Protein AF-A0A355EXV8-F1 (afdb_monomer)

Foldseek 3Di:
DVLVVLLVVLLVVLVCVLCVVLVVLQVLLCLLLVLCVVPPDDQPPDPPVRDDQQADPVRLVLVVLQVVLLVQLLQLVVCVVCVPDPSVVVQNVCCVPPVRSVVSNVVSLVSNVVSVVVLVVCCVPDPVSVVVVVVLDDDVVLVVLVVQQVCSSVVVDDDRDDADPDHVLNSVLVVLVVVLNVLLVVLVVCQVPVVVVVVVHPPSSVVSSSSSNVSSSVSNVSCCVRRVCCVADVRSNNHNGDCCSPPSD

Mean predicted aligned error: 4.94 Å

pLDDT: mean 91.76, std 7.62, range [51.22, 98.5]

Radius of gyration: 20.76 Å; Cα contacts (8 Å, |Δi|>4): 203; chains: 1; bounding box: 63×43×62 Å

Solvent-accessible surface area (backbone atoms only — not comparable to full-atom values): 13580 Å² total; per-residue (Å²): 115,68,71,61,46,56,47,50,50,51,52,52,50,47,52,51,46,40,53,53,52,52,49,48,43,51,54,50,51,52,35,48,49,53,35,45,70,78,52,70,71,84,67,84,84,65,55,80,90,73,50,63,82,75,35,54,74,67,55,30,51,51,49,51,50,42,53,55,22,50,54,48,31,54,52,30,50,50,30,68,78,38,59,89,38,82,86,22,41,84,45,52,80,46,31,95,82,61,46,39,40,64,50,54,26,51,54,24,48,51,54,38,52,49,50,50,49,52,51,53,51,46,44,71,71,33,68,67,53,42,57,52,54,61,68,44,53,88,52,76,63,40,57,51,49,50,54,50,45,52,34,28,40,72,61,78,33,90,64,80,68,88,69,63,103,69,46,53,70,60,27,52,49,53,52,48,51,54,51,49,52,50,52,42,48,56,24,45,49,45,60,71,42,37,75,58,40,58,73,77,39,64,65,59,57,55,55,39,27,54,51,51,37,52,51,49,50,52,43,51,53,48,42,44,61,58,48,50,42,32,68,42,27,65,32,84,82,38,52,80,46,58,46,29,68,81,73,15,68

Secondary structure (DSSP, 8-state):
-HHHHHHHHHHHHHHHHHHHHHHHHHHHHHHHHHHHHHSPPPP----GGG----S-HHHHHHHHHHHHHHHHHHHHHHHHH-TTSTTTHHHHTTHHHH-HHHHHHHHHHHHHHHHHHHHHHHHHH-HHHHHHHHHHS--HHHHHHHHHHHHHHTTSSSSPPPP-SS-HHHHHHHHHHHHHHHHHHHHHHHHHTHHHHHHHS-HHHHHHHHHHHHHHHHHHHHHIIIIIHIIIII-TTTTT--THHHH--

Structure (mmCIF, N/CA/C/O backbone):
data_AF-A0A355EXV8-F1
#
_entry.id   AF-A0A355EXV8-F1
#
loop_
_atom_site.group_PDB
_atom_site.id
_atom_site.type_symbol
_atom_site.label_atom_id
_atom_site.label_alt_id
_atom_site.label_comp_id
_atom_site.label_asym_id
_atom_site.label_entity_id
_atom_site.label_seq_id
_atom_site.pdbx_PDB_ins_code
_atom_site.Cartn_x
_atom_site.Cartn_y
_atom_site.Cartn_z
_atom_site.occupancy
_atom_site.B_iso_or_equiv
_atom_site.auth_seq_id
_atom_site.auth_comp_id
_atom_site.auth_asym_id
_atom_site.auth_atom_id
_atom_site.pdbx_PDB_model_num
ATOM 1 N N . GLU A 1 1 ? -33.085 -2.829 10.858 1.00 51.22 1 GLU A N 1
ATOM 2 C CA . GLU A 1 1 ? -32.646 -3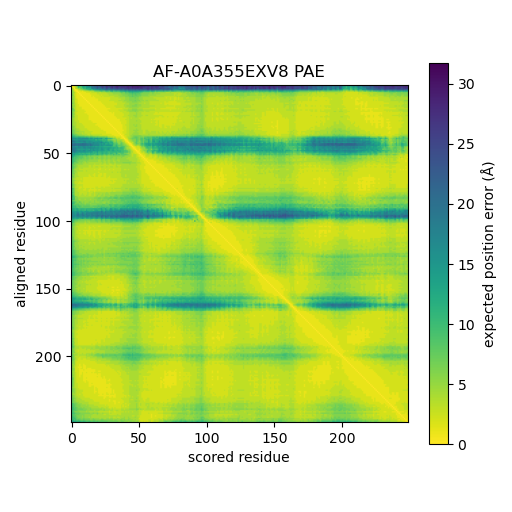.516 9.623 1.00 51.22 1 GLU A CA 1
ATOM 3 C C . GLU A 1 1 ? -31.529 -2.781 8.872 1.00 51.22 1 GLU A C 1
ATOM 5 O O . GLU A 1 1 ? -30.555 -3.429 8.517 1.00 51.22 1 GLU A O 1
ATOM 10 N N . GLU A 1 2 ? -31.558 -1.449 8.725 1.00 54.62 2 GLU A N 1
ATOM 11 C CA . GLU A 1 2 ? -30.515 -0.692 7.986 1.00 54.62 2 GLU A CA 1
ATOM 12 C C . GLU A 1 2 ? -29.077 -0.812 8.535 1.00 54.62 2 GLU A C 1
ATOM 14 O O . GLU A 1 2 ? -28.113 -0.811 7.772 1.00 54.62 2 GLU A O 1
ATOM 19 N N . LYS A 1 3 ? -28.906 -0.976 9.854 1.00 59.44 3 LYS A N 1
ATOM 20 C CA . LYS A 1 3 ? -27.583 -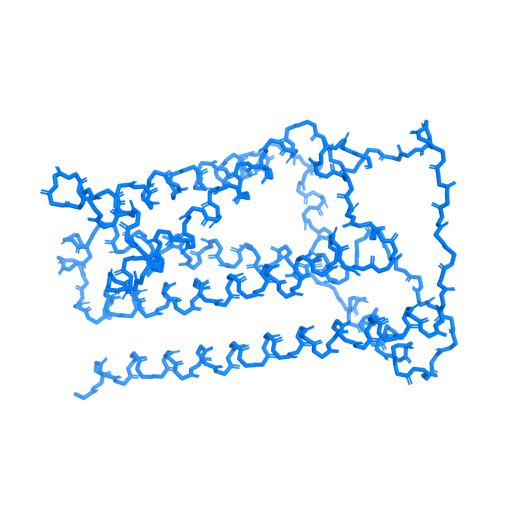1.065 10.512 1.00 59.44 3 LYS A CA 1
ATOM 21 C C . LYS A 1 3 ? -26.766 -2.279 10.045 1.00 59.44 3 LYS A C 1
ATOM 23 O O . LYS A 1 3 ? -25.561 -2.173 9.838 1.00 59.44 3 LYS A O 1
ATOM 28 N N . HIS A 1 4 ? -27.431 -3.416 9.828 1.00 73.44 4 HIS A N 1
ATOM 29 C CA . HIS A 1 4 ? -26.802 -4.598 9.235 1.00 73.44 4 HIS A CA 1
ATOM 30 C C . HIS A 1 4 ? -26.603 -4.435 7.728 1.00 73.44 4 HIS A C 1
ATOM 32 O O . HIS A 1 4 ? -25.656 -4.996 7.184 1.00 73.44 4 HIS A O 1
ATOM 38 N N . ALA A 1 5 ? -27.443 -3.635 7.064 1.00 88.81 5 ALA A N 1
ATOM 39 C CA . ALA A 1 5 ? -27.338 -3.397 5.632 1.00 88.81 5 ALA A CA 1
ATOM 40 C C . ALA A 1 5 ? -26.045 -2.650 5.270 1.00 88.81 5 ALA A C 1
ATOM 42 O O . ALA A 1 5 ? -25.358 -3.074 4.345 1.00 88.81 5 ALA A O 1
ATOM 43 N N . ALA A 1 6 ? -25.657 -1.605 6.014 1.00 90.88 6 ALA A N 1
ATOM 44 C CA . ALA A 1 6 ? -24.426 -0.855 5.733 1.00 90.88 6 ALA A CA 1
ATOM 45 C C . ALA A 1 6 ? -23.174 -1.751 5.790 1.00 90.88 6 ALA A C 1
ATOM 47 O O . ALA A 1 6 ? -22.429 -1.849 4.815 1.00 90.88 6 ALA A O 1
ATOM 48 N N . VAL A 1 7 ? -22.984 -2.475 6.897 1.00 93.75 7 VAL A N 1
ATOM 49 C CA . VAL A 1 7 ? -21.871 -3.426 7.063 1.00 93.75 7 VAL A CA 1
ATOM 50 C C . VAL A 1 7 ? -21.922 -4.533 6.005 1.00 93.75 7 VAL A C 1
ATOM 52 O O . VAL A 1 7 ? -20.892 -4.884 5.430 1.00 93.75 7 VAL A O 1
ATOM 55 N N . PHE A 1 8 ? -23.112 -5.062 5.704 1.00 94.19 8 PHE A N 1
ATOM 56 C CA . PHE A 1 8 ? -23.300 -6.090 4.681 1.00 94.19 8 PHE A CA 1
ATOM 57 C C . PHE A 1 8 ? -22.860 -5.617 3.289 1.00 94.19 8 PHE A C 1
ATOM 59 O O . PHE A 1 8 ? -22.099 -6.319 2.617 1.00 94.19 8 PHE A O 1
ATOM 66 N N . TRP A 1 9 ? -23.302 -4.432 2.863 1.00 95.88 9 TRP A N 1
ATOM 67 C CA . TRP A 1 9 ? -22.966 -3.881 1.551 1.00 95.88 9 TRP A CA 1
ATOM 68 C C . TRP A 1 9 ? -21.495 -3.495 1.450 1.00 95.88 9 TRP A C 1
ATOM 70 O O . TRP A 1 9 ? -20.866 -3.802 0.440 1.00 95.88 9 TRP A O 1
ATOM 80 N N . ILE A 1 10 ? -20.918 -2.916 2.505 1.00 95.94 10 ILE A N 1
ATOM 81 C CA . ILE A 1 10 ? -19.485 -2.598 2.562 1.00 95.94 10 ILE A CA 1
ATOM 82 C C . ILE A 1 10 ? -18.653 -3.872 2.464 1.00 95.94 10 ILE A C 1
ATOM 84 O O . ILE A 1 10 ? -17.753 -3.958 1.632 1.00 95.94 10 ILE A O 1
ATOM 88 N N . ARG A 1 11 ? -18.989 -4.904 3.246 1.00 96.12 11 ARG A N 1
ATOM 89 C CA . ARG A 1 11 ? -18.343 -6.216 3.144 1.00 96.12 11 ARG A CA 1
ATOM 90 C C . ARG A 1 11 ? -18.445 -6.772 1.727 1.00 96.12 11 ARG A C 1
ATOM 92 O O . ARG A 1 11 ? -17.454 -7.249 1.184 1.00 96.12 11 ARG A O 1
ATOM 99 N N . ARG A 1 12 ? -19.634 -6.731 1.117 1.00 97.12 12 ARG A N 1
ATOM 100 C CA . ARG A 1 12 ? -19.844 -7.236 -0.246 1.00 97.12 12 ARG A CA 1
ATOM 101 C C . ARG A 1 12 ? -18.992 -6.478 -1.262 1.00 97.12 12 ARG A C 1
ATOM 103 O O . ARG A 1 12 ? -18.373 -7.120 -2.106 1.00 97.12 12 ARG A O 1
ATOM 110 N N . LEU A 1 13 ? -18.949 -5.152 -1.166 1.00 97.50 13 LEU A N 1
ATOM 111 C CA . LEU A 1 13 ? -18.114 -4.295 -2.002 1.00 97.50 13 LEU A CA 1
ATOM 112 C C . LEU A 1 13 ? -16.637 -4.670 -1.860 1.00 97.50 13 LEU A C 1
ATOM 114 O O . LEU A 1 13 ? -15.979 -4.914 -2.864 1.00 97.50 13 LEU A O 1
ATOM 118 N N . TYR A 1 14 ? -16.138 -4.787 -0.630 1.00 97.88 14 TYR A N 1
ATOM 119 C CA . TYR A 1 14 ? -14.748 -5.154 -0.371 1.00 97.88 14 TYR A CA 1
ATOM 120 C C . TYR A 1 14 ? -14.386 -6.537 -0.902 1.00 97.88 14 TYR A C 1
ATOM 122 O O . TYR A 1 14 ? -13.307 -6.708 -1.457 1.00 97.88 14 TYR A O 1
ATOM 130 N N . LEU A 1 15 ? -15.283 -7.518 -0.792 1.00 97.81 15 LEU A N 1
ATOM 131 C CA . LEU A 1 15 ? -15.053 -8.833 -1.387 1.00 97.81 15 LEU A CA 1
ATOM 132 C C . LEU A 1 15 ? -14.907 -8.732 -2.910 1.00 97.81 15 LEU A C 1
ATOM 134 O O . LEU A 1 15 ? -13.967 -9.299 -3.459 1.00 97.81 15 LEU A O 1
ATOM 138 N N . TRP A 1 16 ? -15.775 -7.977 -3.589 1.00 98.19 16 TRP A N 1
ATOM 139 C CA . TRP A 1 16 ? -15.634 -7.731 -5.028 1.00 98.19 16 TRP A CA 1
ATOM 140 C C . TRP A 1 16 ? -14.352 -6.970 -5.374 1.00 98.19 16 TRP A C 1
ATOM 142 O O . TRP A 1 16 ? -13.691 -7.327 -6.346 1.00 98.19 16 TRP A O 1
ATOM 152 N N . LEU A 1 17 ? -13.972 -5.969 -4.573 1.00 97.25 17 LEU A N 1
ATOM 153 C CA . LEU A 1 17 ? -12.719 -5.231 -4.743 1.00 97.25 17 LEU A CA 1
ATOM 154 C C . LEU A 1 17 ? -11.507 -6.152 -4.594 1.00 97.25 17 LEU A C 1
ATOM 156 O O . LEU A 1 17 ? -10.650 -6.149 -5.466 1.00 97.25 17 LEU A O 1
ATOM 160 N N . ILE A 1 18 ? -11.452 -6.981 -3.551 1.00 98.06 18 ILE A N 1
ATOM 161 C CA . ILE A 1 18 ? -10.359 -7.938 -3.339 1.00 98.06 18 ILE A CA 1
ATOM 162 C C . ILE A 1 18 ? -10.280 -8.913 -4.512 1.00 98.06 18 ILE A C 1
ATOM 164 O O . ILE A 1 18 ? -9.215 -9.058 -5.105 1.00 98.06 18 ILE A O 1
ATOM 168 N N . TRP A 1 19 ? -11.394 -9.539 -4.897 1.00 98.06 19 TRP A N 1
ATOM 169 C CA . TRP A 1 19 ? -11.410 -10.474 -6.023 1.00 98.06 19 TRP A CA 1
ATOM 170 C C . TRP A 1 19 ? -10.987 -9.815 -7.338 1.00 98.06 19 TRP A C 1
ATOM 172 O O . TRP A 1 19 ? -10.156 -10.367 -8.056 1.00 98.06 19 TRP A O 1
ATOM 182 N N . GLY A 1 20 ? -11.523 -8.635 -7.649 1.00 98.25 20 GLY A N 1
ATOM 183 C CA . GLY A 1 20 ? -11.228 -7.924 -8.891 1.00 98.25 20 GLY A CA 1
ATOM 184 C C . GLY A 1 20 ? -9.798 -7.389 -8.943 1.00 98.25 20 GLY A C 1
ATOM 185 O O . GLY A 1 20 ? -9.085 -7.634 -9.914 1.00 98.25 20 GLY A O 1
ATOM 186 N N . VAL A 1 21 ? -9.362 -6.690 -7.893 1.00 97.81 21 VAL A N 1
ATOM 187 C CA . VAL A 1 21 ? -8.036 -6.064 -7.825 1.00 97.81 21 VAL A CA 1
ATOM 188 C C . VAL A 1 21 ? -6.957 -7.129 -7.689 1.00 97.81 21 VAL A C 1
ATOM 190 O O . VAL A 1 21 ? -6.085 -7.208 -8.549 1.00 97.81 21 VAL A O 1
ATOM 193 N N . ILE A 1 22 ? -7.026 -7.993 -6.672 1.00 98.38 22 ILE A N 1
ATOM 194 C CA . ILE A 1 22 ? -5.985 -9.004 -6.443 1.00 98.38 22 ILE A CA 1
ATOM 195 C C . ILE A 1 22 ? -5.999 -10.055 -7.554 1.00 98.38 22 ILE A C 1
ATOM 197 O O . ILE A 1 22 ? -4.939 -10.417 -8.058 1.00 98.38 22 ILE A O 1
ATOM 201 N N . GLY A 1 23 ? -7.175 -10.503 -8.004 1.00 98.31 23 GLY A N 1
ATOM 202 C CA . GLY A 1 23 ? -7.281 -11.416 -9.145 1.00 98.31 23 GLY A CA 1
ATOM 203 C C . GLY A 1 23 ? -6.695 -10.813 -10.424 1.00 98.31 23 GLY A C 1
ATOM 204 O O . GLY A 1 23 ? -5.915 -11.469 -11.115 1.00 98.31 23 GLY A O 1
ATOM 205 N N . GLY A 1 24 ? -6.990 -9.539 -10.701 1.00 97.94 24 GLY A N 1
ATOM 206 C CA . GLY A 1 24 ? -6.395 -8.794 -11.810 1.00 97.94 24 GLY A CA 1
ATOM 207 C C . GLY A 1 24 ? -4.873 -8.681 -11.700 1.00 97.94 24 GLY A C 1
ATOM 208 O O . GLY A 1 24 ? -4.177 -8.936 -12.681 1.00 97.94 24 GLY A O 1
ATOM 209 N N . MET A 1 25 ? -4.348 -8.378 -10.509 1.00 98.06 25 MET A N 1
ATOM 210 C CA . MET A 1 25 ? -2.908 -8.331 -10.226 1.00 98.06 25 MET A CA 1
ATOM 211 C C . MET A 1 25 ? -2.228 -9.686 -10.463 1.00 98.06 25 MET A C 1
ATOM 213 O O . MET A 1 25 ? -1.177 -9.740 -11.098 1.00 98.06 25 MET A O 1
ATOM 217 N N . VAL A 1 26 ? -2.834 -10.791 -10.013 1.00 98.44 26 VAL A N 1
ATOM 218 C CA . VAL A 1 26 ? -2.310 -12.146 -10.255 1.00 98.44 26 VAL A CA 1
ATOM 219 C C . VAL A 1 26 ? -2.267 -12.448 -11.750 1.00 98.44 26 VAL A C 1
ATOM 221 O O . VAL A 1 26 ? -1.219 -12.838 -12.259 1.00 98.44 26 VAL A O 1
ATOM 224 N N . VAL A 1 27 ? -3.375 -12.246 -12.472 1.00 98.19 27 VAL A N 1
ATOM 225 C CA . VAL A 1 27 ? -3.433 -12.494 -13.923 1.00 98.19 27 VAL A CA 1
ATOM 226 C C . VAL A 1 27 ? -2.388 -11.652 -14.650 1.00 98.19 27 VAL A C 1
ATOM 228 O O . VAL A 1 27 ? -1.636 -12.176 -15.469 1.00 98.19 27 VAL A O 1
ATOM 231 N N . HIS A 1 28 ? -2.298 -10.369 -14.308 1.00 97.31 28 HIS A N 1
ATOM 232 C CA . HIS A 1 28 ? -1.301 -9.454 -14.838 1.00 97.31 28 HIS A CA 1
ATOM 233 C C . HIS A 1 28 ? 0.130 -9.987 -14.651 1.00 97.31 28 HIS A C 1
ATOM 235 O O . HIS A 1 28 ? 0.889 -10.087 -15.616 1.00 97.31 28 HIS A O 1
ATOM 241 N N . ASN A 1 29 ? 0.489 -10.366 -13.423 1.00 97.62 29 ASN A N 1
ATOM 242 C CA . ASN A 1 29 ? 1.842 -10.800 -13.080 1.00 97.62 29 ASN A CA 1
ATOM 243 C C . ASN A 1 29 ? 2.185 -12.156 -13.698 1.00 97.62 29 ASN A C 1
ATOM 245 O O . ASN A 1 29 ? 3.300 -12.348 -14.172 1.00 97.62 29 ASN A O 1
ATOM 249 N N . LEU A 1 30 ? 1.225 -13.080 -13.779 1.00 97.69 30 LEU A N 1
ATOM 250 C CA . LEU A 1 30 ? 1.413 -14.357 -14.471 1.00 97.69 30 LEU A CA 1
ATOM 251 C C . LEU A 1 30 ? 1.641 -14.166 -15.973 1.00 97.69 30 LEU A C 1
ATOM 253 O O . LEU A 1 30 ? 2.479 -14.852 -16.559 1.00 97.69 30 LEU A O 1
ATOM 257 N N . LEU A 1 31 ? 0.918 -13.236 -16.600 1.00 96.88 31 LEU A N 1
ATOM 258 C CA . LEU A 1 31 ? 1.091 -12.901 -18.010 1.00 96.88 31 LEU A CA 1
ATOM 259 C C . LEU A 1 31 ? 2.465 -12.264 -18.280 1.00 96.88 31 LEU A C 1
ATOM 261 O O . LEU A 1 31 ? 3.152 -12.685 -19.216 1.00 96.88 31 LEU A O 1
ATOM 265 N N . ASP A 1 32 ? 2.890 -11.313 -17.444 1.00 95.38 32 ASP A N 1
ATOM 266 C CA . ASP A 1 32 ? 4.224 -10.700 -17.508 1.00 95.38 32 ASP A CA 1
ATOM 267 C C . ASP A 1 32 ? 5.335 -11.746 -17.311 1.00 95.38 32 ASP A C 1
ATOM 269 O O . ASP A 1 32 ? 6.228 -11.867 -18.155 1.00 95.38 32 ASP A O 1
ATOM 273 N N . LEU A 1 33 ? 5.235 -12.565 -16.258 1.00 95.38 33 LEU A N 1
ATOM 274 C CA . LEU A 1 33 ? 6.206 -13.607 -15.930 1.00 95.38 33 LEU A CA 1
ATOM 275 C C . LEU A 1 33 ? 6.322 -14.627 -17.059 1.00 95.38 33 LEU A C 1
ATOM 277 O O . LEU A 1 33 ? 7.422 -14.893 -17.545 1.00 95.38 33 LEU A O 1
ATOM 281 N N . ARG A 1 34 ? 5.187 -15.166 -17.525 1.00 95.88 34 ARG A N 1
ATOM 282 C CA . ARG A 1 34 ? 5.143 -16.113 -18.645 1.00 95.88 34 ARG A CA 1
ATOM 283 C C . ARG A 1 34 ? 5.845 -15.530 -19.864 1.00 95.88 34 ARG A C 1
ATOM 285 O O . ARG A 1 34 ? 6.654 -16.216 -20.485 1.00 95.88 34 ARG A O 1
ATOM 292 N N . ARG A 1 35 ? 5.553 -14.274 -20.218 1.00 94.38 35 ARG A N 1
ATOM 293 C CA . ARG A 1 35 ? 6.148 -13.643 -21.398 1.00 94.38 35 ARG A CA 1
ATOM 294 C C . ARG A 1 35 ? 7.655 -13.453 -21.242 1.00 94.38 35 ARG A C 1
ATOM 296 O O . ARG A 1 35 ? 8.387 -13.797 -22.166 1.00 94.38 35 ARG A O 1
ATOM 303 N N . LYS A 1 36 ? 8.123 -12.968 -20.091 1.00 93.00 36 LYS A N 1
ATOM 304 C CA . LYS A 1 36 ? 9.555 -12.758 -19.814 1.00 93.00 36 LYS A CA 1
ATOM 305 C C . LYS A 1 36 ? 10.350 -14.062 -19.728 1.00 93.00 36 LYS A C 1
ATOM 307 O O . LYS A 1 36 ? 11.512 -14.077 -20.120 1.00 93.00 36 LYS A O 1
ATOM 312 N N . VAL A 1 37 ? 9.737 -15.155 -19.270 1.00 92.56 37 VAL A N 1
ATOM 313 C CA . VAL A 1 37 ? 10.360 -16.489 -19.259 1.00 92.56 37 VAL A CA 1
ATOM 314 C C . VAL A 1 37 ? 10.460 -17.069 -20.674 1.00 92.56 37 VAL A C 1
ATOM 316 O O . VAL A 1 37 ? 11.504 -17.598 -21.044 1.00 92.56 37 VAL A O 1
ATOM 319 N N . LEU A 1 38 ? 9.406 -16.945 -21.489 1.00 92.19 38 LEU A N 1
ATOM 320 C CA . LEU A 1 38 ? 9.391 -17.457 -22.868 1.00 92.19 38 LEU A CA 1
ATOM 321 C C . LEU A 1 38 ? 10.196 -16.599 -23.853 1.00 92.19 38 LEU A C 1
ATOM 323 O O . LEU A 1 38 ? 10.572 -17.064 -24.926 1.00 92.19 38 LEU A O 1
ATOM 327 N N . SER A 1 39 ? 10.418 -15.327 -23.539 1.00 89.06 39 SER A N 1
ATOM 328 C CA . SER A 1 39 ? 11.182 -14.395 -24.368 1.00 89.06 39 SER A CA 1
ATOM 329 C C . SER A 1 39 ? 12.152 -13.609 -23.483 1.00 89.06 39 SER A C 1
ATOM 331 O O . SER A 1 39 ? 11.871 -12.450 -23.164 1.00 89.06 39 SER A O 1
ATOM 333 N N . PRO A 1 40 ? 13.269 -14.237 -23.057 1.00 81.62 40 PRO A N 1
ATOM 334 C CA . PRO A 1 40 ? 14.208 -13.629 -22.126 1.00 81.62 40 PRO A CA 1
ATOM 335 C C . PRO A 1 40 ? 14.748 -12.308 -22.662 1.00 81.62 40 PRO A C 1
ATOM 337 O O . PRO A 1 40 ? 15.373 -12.241 -23.721 1.00 81.62 40 PRO A O 1
ATOM 340 N N . LEU A 1 41 ? 14.501 -11.247 -21.905 1.00 82.94 41 LEU A N 1
ATOM 341 C CA . LEU A 1 41 ? 15.041 -9.927 -22.186 1.00 82.94 41 LEU A CA 1
ATOM 342 C C . LEU A 1 41 ? 16.475 -9.851 -21.659 1.00 82.94 41 LEU A C 1
ATOM 344 O O . LEU A 1 41 ? 16.777 -10.340 -20.567 1.00 82.94 41 LEU A O 1
ATOM 348 N N . GLN A 1 42 ? 17.366 -9.213 -22.417 1.00 77.12 42 GLN A N 1
ATOM 349 C CA . GLN A 1 42 ? 18.720 -8.948 -21.937 1.00 77.12 42 GLN A CA 1
ATOM 350 C C . GLN A 1 42 ? 18.661 -7.985 -20.751 1.00 77.12 42 GLN A C 1
ATOM 352 O O . GLN A 1 42 ? 18.138 -6.875 -20.860 1.00 77.12 42 GLN A O 1
ATOM 357 N N . ARG A 1 43 ? 19.224 -8.399 -19.612 1.00 74.75 43 ARG A N 1
ATOM 358 C CA . ARG A 1 43 ? 19.372 -7.516 -18.454 1.00 74.75 43 ARG A CA 1
ATOM 359 C C . ARG A 1 43 ? 20.423 -6.453 -18.778 1.00 74.75 43 ARG A C 1
ATOM 361 O O . ARG A 1 43 ? 21.565 -6.820 -19.065 1.00 74.75 43 ARG A O 1
ATOM 368 N N . PRO A 1 44 ? 20.101 -5.152 -18.705 1.00 69.44 44 PRO A N 1
ATOM 369 C CA . PRO A 1 44 ? 21.098 -4.117 -18.923 1.00 69.44 44 PRO A CA 1
ATOM 370 C C . PRO A 1 44 ? 22.161 -4.183 -17.816 1.00 69.44 44 PRO A C 1
ATOM 372 O O . PRO A 1 44 ? 21.921 -3.816 -16.665 1.00 69.44 44 PRO A O 1
ATOM 375 N N . MET A 1 45 ? 23.362 -4.657 -18.154 1.00 74.06 45 MET A N 1
ATOM 376 C CA . MET A 1 45 ? 24.503 -4.672 -17.238 1.00 74.06 45 MET A CA 1
ATOM 377 C C . MET A 1 45 ? 25.100 -3.267 -17.121 1.00 74.06 45 MET A C 1
ATOM 379 O O . MET A 1 45 ? 26.070 -2.921 -17.790 1.00 74.06 45 MET A O 1
ATOM 383 N N . ILE A 1 46 ? 24.517 -2.439 -16.253 1.00 76.06 46 ILE A N 1
ATOM 384 C CA . ILE A 1 46 ? 25.046 -1.103 -15.956 1.00 76.06 46 ILE A CA 1
ATOM 385 C C . ILE A 1 46 ? 26.171 -1.231 -14.912 1.00 76.06 46 ILE A C 1
ATOM 387 O O . ILE A 1 46 ? 25.902 -1.682 -13.785 1.00 76.06 46 ILE A O 1
ATOM 391 N N . PRO A 1 47 ? 27.419 -0.811 -15.226 1.00 80.00 47 PRO A N 1
ATOM 392 C CA . PRO A 1 47 ? 28.518 -0.805 -14.265 1.00 80.00 47 PRO A CA 1
ATOM 393 C C . PRO A 1 47 ? 28.135 -0.055 -12.988 1.00 80.00 47 PRO A C 1
ATOM 395 O O . PRO A 1 47 ? 27.510 1.002 -13.055 1.00 80.00 47 PRO A O 1
ATOM 398 N N . ARG A 1 48 ? 28.549 -0.550 -11.813 1.00 74.25 48 ARG A N 1
ATOM 399 C CA . ARG A 1 48 ? 28.164 0.023 -10.504 1.00 74.25 48 ARG A CA 1
ATOM 400 C C . ARG A 1 48 ? 28.455 1.528 -10.386 1.00 74.25 48 ARG A C 1
ATOM 402 O O . ARG A 1 48 ? 27.685 2.256 -9.758 1.00 74.25 48 ARG A O 1
ATOM 409 N N . ALA A 1 49 ? 29.534 1.994 -11.016 1.00 77.75 49 ALA A N 1
ATOM 410 C CA . ALA A 1 49 ? 29.907 3.407 -11.075 1.00 77.75 49 ALA A CA 1
ATOM 411 C C . ALA A 1 49 ? 28.901 4.272 -11.862 1.00 77.75 49 ALA A C 1
ATOM 413 O O . ALA A 1 49 ? 28.709 5.433 -11.523 1.00 77.75 49 ALA A O 1
ATOM 414 N N . LYS A 1 50 ? 28.230 3.697 -12.868 1.00 82.25 50 LYS A N 1
ATOM 415 C CA . LYS A 1 50 ? 27.274 4.377 -13.757 1.00 82.25 50 LYS A CA 1
ATOM 416 C C . LYS A 1 50 ? 25.809 4.203 -13.336 1.00 82.25 50 LYS A C 1
ATOM 418 O O . LYS A 1 50 ? 24.932 4.772 -13.977 1.00 82.25 50 LYS A O 1
ATOM 423 N N . ARG A 1 51 ? 25.522 3.425 -12.283 1.00 83.06 51 ARG A N 1
ATOM 424 C CA . ARG A 1 51 ? 24.146 3.250 -11.792 1.00 83.06 51 ARG A CA 1
ATOM 425 C C . ARG A 1 51 ? 23.626 4.560 -11.184 1.00 83.06 51 ARG A C 1
ATOM 427 O O . ARG A 1 51 ? 24.279 5.077 -10.266 1.00 83.06 51 ARG A O 1
ATOM 434 N N . PRO A 1 52 ? 22.486 5.088 -11.668 1.00 85.50 52 PRO A N 1
ATOM 435 C CA . PRO A 1 52 ? 21.906 6.312 -11.137 1.00 85.50 52 PRO A CA 1
ATOM 436 C C . PRO A 1 52 ? 21.434 6.103 -9.696 1.00 85.50 52 PRO A C 1
ATOM 438 O O . PRO A 1 52 ? 21.095 4.994 -9.290 1.00 85.50 52 PRO A O 1
ATOM 441 N N . MET A 1 53 ? 21.403 7.180 -8.912 1.00 88.88 53 MET A N 1
ATOM 442 C CA . MET A 1 53 ? 20.793 7.140 -7.585 1.00 88.88 53 MET A CA 1
ATOM 443 C C . MET A 1 53 ? 19.271 7.097 -7.738 1.00 88.88 53 MET A C 1
ATOM 445 O O . MET A 1 53 ? 18.677 8.049 -8.239 1.00 88.88 53 MET A O 1
ATOM 449 N N . ARG A 1 54 ? 18.657 5.999 -7.296 1.00 87.50 54 ARG A N 1
ATOM 450 C CA . ARG A 1 54 ? 17.204 5.781 -7.328 1.00 87.50 54 ARG A CA 1
ATOM 451 C C . ARG A 1 54 ? 16.540 6.162 -6.007 1.00 87.50 54 ARG A C 1
ATOM 453 O O . ARG A 1 54 ? 15.451 6.720 -6.018 1.00 87.50 54 ARG A O 1
ATOM 460 N N . MET A 1 55 ? 17.215 5.929 -4.875 1.00 89.81 55 MET A N 1
ATOM 461 C CA . MET A 1 55 ? 16.713 6.290 -3.542 1.00 89.81 55 MET A CA 1
ATOM 462 C C . MET A 1 55 ? 17.806 6.928 -2.680 1.00 89.81 55 MET A C 1
ATOM 464 O O . MET A 1 55 ? 18.874 6.352 -2.463 1.00 89.81 55 MET A O 1
ATOM 468 N N . SER A 1 56 ? 17.531 8.124 -2.155 1.00 91.25 56 SER A N 1
ATOM 469 C CA . SER A 1 56 ? 18.425 8.808 -1.215 1.00 91.25 56 SER A CA 1
ATOM 470 C C . SER A 1 56 ? 18.470 8.083 0.139 1.00 91.25 56 SER A C 1
ATOM 472 O O . SER A 1 56 ? 17.628 7.238 0.445 1.00 91.25 56 SER A O 1
ATOM 474 N N . ARG A 1 57 ? 19.439 8.424 1.002 1.00 92.62 57 ARG A N 1
ATOM 475 C CA . ARG A 1 57 ? 19.530 7.833 2.353 1.00 92.62 57 ARG A CA 1
ATOM 476 C C . ARG A 1 57 ? 18.252 8.047 3.172 1.00 92.62 57 ARG A C 1
ATOM 478 O O . ARG A 1 57 ? 17.789 7.099 3.794 1.00 92.62 57 ARG A O 1
ATOM 485 N N . GLY A 1 58 ? 17.683 9.253 3.120 1.00 91.00 58 GLY A N 1
ATOM 486 C CA . GLY A 1 58 ? 16.436 9.579 3.816 1.00 91.00 58 GLY A CA 1
ATOM 487 C C . GLY A 1 58 ? 15.253 8.759 3.305 1.00 91.00 58 GLY A C 1
ATOM 488 O O . GLY A 1 58 ? 14.518 8.196 4.107 1.00 91.00 58 GLY A O 1
ATOM 489 N N . PHE A 1 59 ? 15.120 8.598 1.983 1.00 90.31 59 PHE A N 1
ATOM 490 C CA . PHE A 1 59 ? 14.051 7.774 1.411 1.00 90.31 59 PHE A CA 1
ATOM 491 C C . PHE A 1 59 ? 14.188 6.292 1.753 1.00 90.31 59 PHE A C 1
ATOM 493 O O . PHE A 1 59 ? 13.183 5.645 2.015 1.00 90.31 59 PHE A O 1
ATOM 500 N N . ARG A 1 60 ? 15.412 5.755 1.806 1.00 94.12 60 ARG A N 1
ATOM 501 C CA . ARG A 1 60 ? 15.635 4.370 2.253 1.00 94.12 60 ARG A CA 1
ATOM 502 C C . ARG A 1 60 ? 15.243 4.171 3.715 1.00 94.12 60 ARG A C 1
ATOM 504 O O . ARG A 1 60 ? 14.619 3.167 4.033 1.00 94.12 60 ARG A O 1
ATOM 511 N N . LEU A 1 61 ? 15.569 5.130 4.587 1.00 94.38 61 LEU A N 1
ATOM 512 C CA . LEU A 1 61 ? 15.149 5.084 5.989 1.00 94.38 61 LEU A CA 1
ATOM 513 C C . LEU A 1 61 ? 13.622 5.146 6.112 1.00 94.38 61 LEU A C 1
ATOM 515 O O . LEU A 1 61 ? 13.042 4.302 6.785 1.00 94.38 61 LEU A O 1
ATOM 519 N N . ALA A 1 62 ? 12.974 6.093 5.427 1.00 93.81 62 ALA A N 1
ATOM 520 C CA . ALA A 1 62 ? 11.518 6.219 5.428 1.00 93.81 62 ALA A CA 1
ATOM 521 C C . ALA A 1 62 ? 10.839 4.939 4.917 1.00 93.81 62 ALA A C 1
ATOM 523 O O . ALA A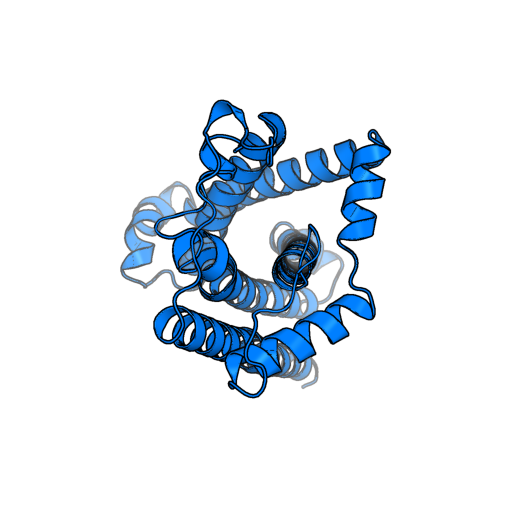 1 62 ? 9.948 4.411 5.573 1.00 93.81 62 ALA A O 1
ATOM 524 N N . HIS A 1 63 ? 11.321 4.387 3.801 1.00 94.75 63 HIS A N 1
ATOM 525 C CA . HIS A 1 63 ? 10.835 3.117 3.270 1.00 94.75 63 HIS A CA 1
ATOM 526 C C . HIS A 1 63 ? 11.030 1.966 4.266 1.00 94.75 63 HIS A C 1
ATOM 528 O O . HIS A 1 63 ? 10.111 1.187 4.483 1.00 94.75 63 HIS A O 1
ATOM 534 N N . GLY A 1 64 ? 12.198 1.866 4.910 1.00 96.00 64 GLY A N 1
ATOM 535 C CA . GLY A 1 64 ? 12.463 0.848 5.930 1.00 96.00 64 GLY A CA 1
ATOM 536 C C . GLY A 1 64 ? 11.519 0.948 7.132 1.00 96.00 64 GLY A C 1
ATOM 537 O O . GLY A 1 64 ? 10.982 -0.067 7.569 1.00 96.00 64 GLY A O 1
ATOM 538 N N . LEU A 1 65 ? 11.262 2.164 7.626 1.00 96.44 65 LEU A N 1
ATOM 539 C CA . LEU A 1 65 ? 10.305 2.409 8.710 1.00 96.44 65 LEU A CA 1
ATOM 540 C C . LEU A 1 65 ? 8.880 2.025 8.302 1.00 96.44 65 LEU A C 1
ATOM 542 O O . LEU A 1 65 ? 8.194 1.343 9.063 1.00 96.44 65 LEU A O 1
ATOM 546 N N . MET A 1 66 ? 8.451 2.403 7.096 1.00 96.44 66 MET A N 1
ATOM 547 C CA . MET A 1 66 ? 7.145 2.020 6.551 1.00 96.44 66 MET A CA 1
ATOM 548 C C . MET A 1 66 ? 7.023 0.504 6.385 1.00 96.44 66 MET A C 1
ATOM 550 O O . MET A 1 66 ? 6.037 -0.077 6.813 1.00 96.44 66 MET A O 1
ATOM 554 N N . MET A 1 67 ? 8.039 -0.155 5.830 1.00 96.88 67 MET A N 1
ATOM 555 C CA . MET A 1 67 ? 8.048 -1.603 5.622 1.00 96.88 67 MET A CA 1
ATOM 556 C C . MET A 1 67 ? 7.923 -2.363 6.947 1.00 96.88 67 MET A C 1
ATOM 558 O O . MET A 1 67 ? 7.060 -3.227 7.086 1.00 96.88 67 MET A O 1
ATOM 562 N N . VAL A 1 68 ? 8.754 -2.026 7.939 1.00 98.06 68 VAL A N 1
ATOM 563 C CA . VAL A 1 68 ? 8.721 -2.691 9.250 1.00 98.06 68 VAL A CA 1
ATOM 564 C C . VAL A 1 68 ? 7.396 -2.420 9.961 1.00 98.06 68 VAL A C 1
ATOM 566 O O . VAL A 1 68 ? 6.765 -3.358 10.444 1.00 98.06 68 VAL A O 1
ATOM 569 N N . SER A 1 69 ? 6.937 -1.165 9.991 1.00 98.00 69 SER A N 1
ATOM 570 C CA . SER A 1 69 ? 5.658 -0.827 10.629 1.00 98.00 69 SER A CA 1
ATOM 571 C C . SER A 1 69 ? 4.468 -1.490 9.936 1.00 98.00 69 SER A C 1
ATOM 573 O O . SER A 1 69 ? 3.596 -1.997 10.630 1.00 98.00 69 SER A O 1
ATOM 575 N N . PHE A 1 70 ? 4.450 -1.576 8.603 1.00 98.12 70 PHE A N 1
ATOM 576 C CA . PHE A 1 70 ? 3.399 -2.267 7.855 1.00 98.12 70 PHE A CA 1
ATOM 577 C C . PHE A 1 70 ? 3.325 -3.756 8.209 1.00 98.12 70 PHE A C 1
ATOM 579 O O . PHE A 1 70 ? 2.245 -4.257 8.509 1.00 98.12 70 PHE A O 1
ATOM 586 N N . ILE A 1 71 ? 4.466 -4.456 8.235 1.00 98.00 71 ILE A N 1
ATOM 587 C CA . ILE A 1 71 ? 4.516 -5.882 8.596 1.00 98.00 71 ILE A CA 1
ATOM 588 C C . ILE A 1 71 ? 3.994 -6.091 10.022 1.00 98.00 71 ILE A C 1
ATOM 590 O O . ILE A 1 71 ? 3.168 -6.973 10.258 1.00 98.00 71 ILE A O 1
ATOM 594 N N . VAL A 1 72 ? 4.438 -5.256 10.968 1.00 97.81 72 VAL A N 1
ATOM 595 C CA . VAL A 1 72 ? 3.992 -5.333 12.365 1.00 97.81 72 VAL A CA 1
ATOM 596 C C . VAL A 1 72 ? 2.499 -5.021 12.486 1.00 97.81 72 VAL A C 1
ATOM 598 O O . VAL A 1 72 ? 1.799 -5.735 13.201 1.00 97.81 72 VAL A O 1
ATOM 601 N N . LEU A 1 73 ? 1.987 -4.008 11.780 1.00 98.19 73 LEU A N 1
ATOM 602 C CA . LEU A 1 73 ? 0.564 -3.653 11.754 1.00 98.19 73 LEU A CA 1
ATOM 603 C C . LEU A 1 73 ? -0.297 -4.787 11.203 1.00 98.19 73 LEU A C 1
ATOM 605 O O . LEU A 1 73 ? -1.288 -5.144 11.835 1.00 98.19 73 LEU A O 1
ATOM 609 N N . ALA A 1 74 ? 0.095 -5.376 10.071 1.00 97.38 74 ALA A N 1
ATOM 610 C CA . ALA A 1 74 ? -0.620 -6.495 9.469 1.00 97.38 74 ALA A CA 1
ATOM 611 C C . ALA A 1 74 ? -0.648 -7.699 10.421 1.00 97.38 74 ALA A C 1
ATOM 613 O O . ALA A 1 74 ? -1.717 -8.211 10.745 1.00 97.38 74 ALA A O 1
ATOM 614 N N . TYR A 1 75 ? 0.513 -8.106 10.943 1.00 96.00 75 TYR A N 1
ATOM 615 C CA . TYR A 1 75 ? 0.613 -9.250 11.848 1.00 96.00 75 TYR A CA 1
ATOM 616 C C . TYR A 1 75 ? -0.173 -9.042 13.150 1.00 96.00 75 TYR A C 1
ATOM 618 O O . TYR A 1 75 ? -1.021 -9.862 13.499 1.00 96.00 75 TYR A O 1
ATOM 626 N N . SER A 1 76 ? 0.055 -7.925 13.847 1.00 95.38 76 SER A N 1
ATOM 627 C CA . SER A 1 76 ? -0.649 -7.615 15.100 1.00 95.38 76 SER A CA 1
ATOM 628 C C . SER A 1 76 ? -2.150 -7.396 14.892 1.00 95.38 76 SER A C 1
ATOM 630 O O . SER A 1 76 ? -2.944 -7.845 15.712 1.00 95.38 76 SER A O 1
ATOM 632 N N . GLY A 1 77 ? -2.558 -6.768 13.784 1.00 95.38 77 GLY A N 1
ATOM 633 C CA . GLY A 1 77 ? -3.962 -6.540 13.442 1.00 95.38 77 GLY A CA 1
ATOM 634 C C . GLY A 1 77 ? -4.715 -7.842 13.175 1.00 95.38 77 GLY A C 1
ATOM 635 O O . GLY A 1 77 ? -5.796 -8.057 13.722 1.00 95.38 77 GLY A O 1
ATOM 636 N N . PHE A 1 78 ? -4.125 -8.766 12.412 1.00 95.56 78 PHE A N 1
ATOM 637 C CA . PHE A 1 78 ? -4.725 -10.087 12.223 1.00 95.56 78 PHE A CA 1
ATOM 638 C C . PHE A 1 78 ? -4.719 -10.909 13.518 1.00 95.56 78 PHE A C 1
ATOM 640 O O . PHE A 1 78 ? -5.699 -11.598 13.791 1.00 95.56 78 PHE A O 1
ATOM 647 N N . ALA A 1 79 ? -3.685 -10.798 14.358 1.00 93.19 79 ALA A N 1
ATOM 648 C CA . ALA A 1 79 ? -3.649 -11.467 15.663 1.00 93.19 79 ALA A CA 1
ATOM 649 C C . ALA A 1 79 ? -4.711 -10.937 16.649 1.00 93.19 79 ALA A C 1
ATOM 651 O O . ALA A 1 79 ? -5.118 -11.657 17.562 1.00 93.19 79 ALA A O 1
ATOM 652 N N . LEU A 1 80 ? -5.166 -9.688 16.482 1.00 89.94 80 LEU A N 1
ATOM 653 C CA . LEU A 1 80 ? -6.323 -9.141 17.201 1.00 89.94 80 LEU A CA 1
ATOM 654 C C . LEU A 1 80 ? -7.642 -9.729 16.677 1.00 89.94 80 LEU A C 1
ATOM 656 O O . LEU A 1 80 ? -8.526 -10.031 17.473 1.00 89.94 80 LEU A O 1
ATOM 660 N N . ALA A 1 81 ? -7.767 -9.921 15.359 1.00 90.38 81 ALA A N 1
ATOM 661 C CA . ALA A 1 81 ? -8.967 -10.490 14.740 1.00 90.38 81 ALA A CA 1
ATOM 662 C C . ALA A 1 81 ? -9.135 -11.998 15.009 1.00 90.38 81 ALA A C 1
ATOM 664 O O . ALA A 1 81 ? -10.262 -12.478 15.128 1.00 90.38 81 ALA A O 1
ATOM 665 N N . TRP A 1 82 ? -8.027 -12.739 15.118 1.00 92.00 82 TRP A N 1
ATOM 666 C CA . TRP A 1 82 ? -8.017 -14.185 15.362 1.00 92.00 82 TRP A CA 1
ATOM 667 C C . TRP A 1 82 ? -7.085 -14.568 16.525 1.00 92.00 82 TRP A C 1
ATOM 669 O O . TRP A 1 82 ? -6.021 -15.144 16.287 1.00 92.00 82 TRP A O 1
ATOM 679 N N . PRO A 1 83 ? -7.479 -14.286 17.784 1.00 89.00 83 PRO A N 1
ATOM 680 C CA . PRO A 1 83 ? -6.701 -14.635 18.981 1.00 89.00 83 PRO A CA 1
ATOM 681 C C . PRO A 1 83 ? -6.345 -16.121 19.067 1.00 89.00 83 PRO A C 1
ATOM 683 O O . PRO A 1 83 ? -5.231 -16.470 19.437 1.00 89.00 83 PRO A O 1
ATOM 686 N N . GLU A 1 84 ? -7.284 -16.988 18.694 1.00 89.81 84 GLU A N 1
ATOM 687 C CA . GLU A 1 84 ? -7.156 -18.441 18.857 1.00 89.81 84 GLU A CA 1
ATOM 688 C C . GLU A 1 84 ? -6.255 -19.101 17.801 1.00 89.81 84 GLU A C 1
ATOM 690 O O . GLU A 1 84 ? -6.049 -20.315 17.806 1.00 89.81 84 GLU A O 1
ATOM 695 N N . ALA A 1 85 ? -5.739 -18.331 16.839 1.00 91.19 85 ALA A N 1
ATOM 696 C CA . ALA A 1 85 ? -4.881 -18.879 15.805 1.00 91.19 85 ALA A CA 1
ATOM 697 C C . ALA A 1 85 ? -3.497 -19.240 16.368 1.00 91.19 85 ALA A C 1
ATOM 699 O O . ALA A 1 85 ? -2.876 -18.461 17.088 1.00 91.19 85 ALA A O 1
ATOM 700 N N . TRP A 1 86 ? -2.950 -20.391 15.963 1.00 91.56 86 TRP A N 1
ATOM 701 C CA . TRP A 1 86 ? -1.639 -20.862 16.436 1.00 91.56 86 TRP A CA 1
ATOM 702 C C . TRP A 1 86 ? -0.503 -19.856 16.185 1.00 91.56 86 TRP A C 1
ATOM 704 O O . TRP A 1 86 ? 0.426 -19.752 16.981 1.00 91.56 86 TRP A O 1
ATOM 714 N N . TRP A 1 87 ? -0.582 -19.085 15.097 1.00 89.50 87 TRP A N 1
ATOM 715 C CA . TRP A 1 87 ? 0.403 -18.059 14.755 1.00 89.50 87 TRP A CA 1
ATOM 716 C C . TRP A 1 87 ? 0.222 -16.764 15.555 1.00 89.50 87 TRP A C 1
ATOM 718 O O . TRP A 1 87 ? 1.141 -15.957 15.580 1.00 89.50 87 TRP A O 1
ATOM 728 N N . ALA A 1 88 ? -0.917 -16.556 16.225 1.00 89.56 88 ALA A N 1
ATOM 729 C CA . ALA A 1 88 ? -1.132 -15.433 17.139 1.00 89.56 88 ALA A CA 1
ATOM 730 C C . ALA A 1 88 ? -0.548 -15.707 18.538 1.00 89.56 88 ALA A C 1
ATOM 732 O O . ALA A 1 88 ? -0.294 -14.764 19.293 1.00 89.56 88 ALA A O 1
ATOM 733 N N . ALA A 1 89 ? -0.268 -16.977 18.863 1.00 85.00 89 ALA A N 1
ATOM 734 C CA . ALA A 1 89 ? 0.232 -17.414 20.166 1.00 85.00 89 ALA A CA 1
ATOM 735 C C . ALA A 1 89 ? 1.422 -16.593 20.707 1.00 85.00 89 ALA A C 1
ATOM 737 O O . ALA A 1 89 ? 1.367 -16.223 21.881 1.00 85.00 89 ALA A O 1
ATOM 738 N N . PRO A 1 90 ? 2.449 -16.214 19.910 1.00 83.56 90 PRO A N 1
ATOM 739 C CA . PRO A 1 90 ? 3.564 -15.413 20.421 1.00 83.56 90 PRO A CA 1
ATOM 740 C C . PRO A 1 90 ? 3.144 -14.055 20.999 1.00 83.56 90 PRO A C 1
ATOM 742 O O . PRO A 1 90 ? 3.807 -13.544 21.896 1.00 83.56 90 PRO A O 1
ATOM 745 N N . LEU A 1 91 ? 2.055 -13.463 20.494 1.00 81.56 91 LEU A N 1
ATOM 746 C CA . LEU A 1 91 ? 1.534 -12.198 21.012 1.00 81.56 91 LEU A CA 1
ATOM 747 C C . LEU A 1 91 ? 0.490 -12.395 22.120 1.00 81.56 91 LEU A C 1
ATOM 749 O O . LEU A 1 91 ? 0.381 -11.550 23.001 1.00 81.56 91 LEU A O 1
ATOM 753 N N . VAL A 1 92 ? -0.262 -13.499 22.085 1.00 81.12 92 VAL A N 1
ATOM 754 C CA . VAL A 1 92 ? -1.327 -13.805 23.058 1.00 81.12 92 VAL A CA 1
ATOM 755 C C . VAL A 1 92 ? -0.767 -14.253 24.412 1.00 81.12 92 VAL A C 1
ATOM 757 O O . VAL A 1 92 ? -1.356 -13.945 25.441 1.00 81.12 92 VAL A O 1
ATOM 760 N N . GLN A 1 93 ? 0.402 -14.902 24.446 1.00 79.19 93 GLN A N 1
ATOM 761 C CA . GLN A 1 93 ? 1.035 -15.392 25.687 1.00 79.19 93 GLN A CA 1
ATOM 762 C C . GLN A 1 93 ? 1.285 -14.310 26.756 1.00 79.19 93 GLN A C 1
ATOM 764 O O . GLN A 1 93 ? 1.474 -14.635 27.924 1.00 79.19 93 GLN A O 1
ATOM 769 N N . TRP A 1 94 ? 1.291 -13.035 26.365 1.00 74.75 94 TRP A N 1
ATOM 770 C CA . TRP A 1 94 ? 1.572 -11.888 27.236 1.00 74.75 94 TRP A CA 1
ATOM 771 C C . TRP A 1 94 ? 0.358 -10.955 27.381 1.00 74.75 94 TRP A C 1
ATOM 773 O O . TRP A 1 94 ? 0.472 -9.850 27.925 1.00 74.75 94 TRP A O 1
ATOM 783 N N . GLU A 1 95 ? -0.802 -11.376 26.871 1.00 77.19 95 GLU A N 1
ATOM 784 C CA . GLU A 1 95 ? -2.000 -10.544 26.776 1.00 77.19 95 GLU A CA 1
ATOM 785 C C . GLU A 1 95 ? -2.571 -10.208 28.158 1.00 77.19 95 GLU A C 1
ATOM 787 O O . GLU A 1 95 ? -2.832 -9.034 28.423 1.00 77.19 95 GLU A O 1
ATOM 792 N N . ASP A 1 96 ? -2.651 -11.198 29.054 1.00 70.00 96 ASP A N 1
ATOM 793 C CA . ASP A 1 96 ? -3.228 -11.069 30.404 1.00 70.00 96 ASP A CA 1
ATOM 794 C C . ASP A 1 96 ? -2.506 -10.034 31.284 1.00 70.00 96 ASP A C 1
ATOM 796 O O . ASP A 1 96 ? -3.073 -9.528 32.249 1.00 70.00 96 ASP A O 1
ATOM 800 N N . GLN A 1 97 ? -1.252 -9.703 30.956 1.00 69.81 97 GLN A N 1
ATOM 801 C CA . GLN A 1 97 ? -0.425 -8.780 31.738 1.00 69.81 97 GLN A CA 1
ATOM 802 C C . GLN A 1 97 ? -0.276 -7.401 31.087 1.00 69.81 97 GLN A C 1
ATOM 804 O O . GLN A 1 97 ? -0.115 -6.408 31.794 1.00 69.81 97 GLN A O 1
ATOM 809 N N . THR A 1 98 ? -0.275 -7.319 29.751 1.00 70.50 98 THR A N 1
ATOM 810 C CA . THR A 1 98 ? 0.177 -6.102 29.047 1.00 70.50 98 THR A CA 1
ATOM 811 C C . THR A 1 98 ? -0.676 -5.675 27.854 1.00 70.50 98 THR A C 1
ATOM 813 O O . THR A 1 98 ? -0.363 -4.650 27.246 1.00 70.50 98 THR A O 1
ATOM 816 N N . ALA A 1 99 ? -1.739 -6.414 27.500 1.00 81.62 99 ALA A N 1
ATOM 817 C CA . ALA A 1 99 ? -2.502 -6.186 26.264 1.00 81.62 99 ALA A CA 1
ATOM 818 C C . ALA A 1 99 ? -1.573 -6.006 25.039 1.00 81.62 99 ALA A C 1
ATOM 820 O O . ALA A 1 99 ? -1.718 -5.076 24.231 1.00 81.62 99 ALA A O 1
ATOM 821 N N . LEU A 1 100 ? -0.552 -6.872 24.956 1.00 84.38 100 LEU A N 1
ATOM 822 C CA . LEU A 1 100 ? 0.635 -6.700 24.120 1.00 84.38 100 LEU A CA 1
ATOM 823 C C . LEU A 1 100 ? 0.289 -6.477 22.644 1.00 84.38 100 LEU A C 1
ATOM 825 O O . LEU A 1 100 ? 0.901 -5.631 21.987 1.00 84.38 100 LEU A O 1
ATOM 829 N N . ARG A 1 101 ? -0.716 -7.189 22.120 1.00 87.19 101 ARG A N 1
ATOM 830 C CA . ARG A 1 101 ? -1.149 -7.070 20.718 1.00 87.19 101 ARG A CA 1
ATOM 831 C C . ARG A 1 101 ? -1.589 -5.653 20.375 1.00 87.19 101 ARG A C 1
ATOM 833 O O . ARG A 1 101 ? -1.106 -5.072 19.402 1.00 87.19 101 ARG A O 1
ATOM 840 N N . GLY A 1 102 ? -2.477 -5.090 21.194 1.00 89.81 102 GLY A N 1
ATOM 841 C CA . GLY A 1 102 ? -2.997 -3.738 21.009 1.00 89.81 102 GLY A CA 1
ATOM 842 C C . GLY A 1 102 ? -1.907 -2.679 21.164 1.00 89.81 102 GLY A C 1
ATOM 843 O O . GLY A 1 102 ? -1.860 -1.726 20.385 1.00 89.81 102 GLY A O 1
ATOM 844 N N . LEU A 1 103 ? -0.994 -2.864 22.123 1.00 92.06 103 LEU A N 1
ATOM 845 C CA . LEU A 1 103 ? 0.134 -1.958 22.335 1.00 92.06 103 LEU A CA 1
ATOM 846 C C . LEU A 1 103 ? 1.083 -1.936 21.128 1.00 92.06 103 LEU A C 1
ATOM 848 O O . LEU A 1 103 ? 1.375 -0.862 20.601 1.00 92.06 103 LEU A O 1
ATOM 852 N N . ILE A 1 104 ? 1.525 -3.107 20.660 1.00 94.62 104 ILE A N 1
ATOM 853 C CA . ILE A 1 104 ? 2.421 -3.227 19.502 1.00 94.62 104 ILE A CA 1
ATOM 854 C C . ILE A 1 104 ? 1.763 -2.646 18.248 1.00 94.62 104 ILE A C 1
ATOM 856 O O . ILE A 1 104 ? 2.406 -1.885 17.521 1.00 94.62 104 ILE A O 1
ATOM 860 N N . HIS A 1 105 ? 0.480 -2.946 18.021 1.00 96.62 105 HIS A N 1
ATOM 861 C CA . HIS A 1 105 ? -0.269 -2.412 16.887 1.00 96.62 105 HIS A CA 1
ATOM 862 C C . HIS A 1 105 ? -0.290 -0.877 16.901 1.00 96.62 105 HIS A C 1
ATOM 864 O O . HIS A 1 105 ? 0.030 -0.233 15.904 1.00 96.62 105 HIS A O 1
ATOM 870 N N . ARG A 1 106 ? -0.584 -0.272 18.059 1.00 96.12 106 ARG A N 1
ATOM 871 C CA . ARG A 1 106 ? -0.610 1.188 18.230 1.00 96.12 106 ARG A CA 1
ATOM 872 C C . ARG A 1 106 ? 0.768 1.823 18.063 1.00 96.12 106 ARG A C 1
ATOM 874 O O . ARG A 1 106 ? 0.872 2.841 17.388 1.00 96.12 106 ARG A O 1
ATOM 881 N N . ILE A 1 107 ? 1.830 1.230 18.613 1.00 97.19 107 ILE A N 1
ATOM 882 C CA . ILE A 1 107 ? 3.205 1.730 18.422 1.00 97.19 107 ILE A CA 1
ATOM 883 C C . ILE A 1 107 ? 3.569 1.721 16.933 1.00 97.19 107 ILE A C 1
ATOM 885 O O . ILE A 1 107 ? 4.049 2.728 16.408 1.00 97.19 107 ILE A O 1
ATOM 889 N N . ALA A 1 108 ? 3.294 0.620 16.231 1.00 98.06 108 ALA A N 1
ATOM 890 C CA . ALA A 1 108 ? 3.540 0.525 14.797 1.00 98.06 108 ALA A CA 1
ATOM 891 C C . ALA A 1 108 ? 2.695 1.536 13.998 1.00 98.06 108 ALA A C 1
ATOM 893 O O . ALA A 1 108 ? 3.207 2.150 13.059 1.00 98.06 108 ALA A O 1
ATOM 894 N N . ALA A 1 109 ? 1.450 1.789 14.418 1.00 98.00 109 ALA A N 1
ATOM 895 C CA . ALA A 1 109 ? 0.594 2.817 13.831 1.00 98.00 109 ALA A CA 1
ATOM 896 C C . ALA A 1 109 ? 1.194 4.221 14.000 1.00 98.00 109 ALA A C 1
ATOM 898 O O . ALA A 1 109 ? 1.243 4.972 13.028 1.00 98.00 109 ALA A O 1
ATOM 899 N N . VAL A 1 110 ? 1.721 4.570 15.183 1.00 98.12 110 VAL A N 1
ATOM 900 C CA . VAL A 1 110 ? 2.410 5.860 15.393 1.00 98.12 110 VAL A CA 1
ATOM 901 C C . VAL A 1 110 ? 3.609 5.993 14.461 1.00 98.12 110 VAL A C 1
ATOM 903 O O . VAL A 1 110 ? 3.757 7.028 13.818 1.00 98.12 110 VAL A O 1
ATOM 906 N N . VAL A 1 111 ? 4.445 4.957 14.335 1.00 97.81 111 VAL A N 1
ATOM 907 C CA . VAL A 1 111 ? 5.614 4.989 13.436 1.00 97.81 111 VAL A CA 1
ATOM 908 C C . VAL A 1 111 ? 5.192 5.210 11.978 1.00 97.81 111 VAL A C 1
ATOM 910 O O . VAL A 1 111 ? 5.803 6.023 11.276 1.00 97.81 111 VAL A O 1
ATOM 913 N N . MET A 1 112 ? 4.126 4.542 11.528 1.00 97.38 112 MET A N 1
ATOM 914 C CA . MET A 1 112 ? 3.572 4.726 10.185 1.00 97.38 112 MET A CA 1
ATOM 915 C C . MET A 1 112 ? 3.024 6.149 9.983 1.00 97.38 112 MET A C 1
ATOM 917 O O . MET A 1 112 ? 3.348 6.805 8.993 1.00 97.38 112 MET A O 1
ATOM 921 N N . LEU A 1 113 ? 2.252 6.667 10.943 1.00 96.88 113 LEU A N 1
ATOM 922 C CA . LEU A 1 113 ? 1.678 8.016 10.892 1.00 96.88 113 LEU A CA 1
ATOM 923 C C . LEU A 1 113 ? 2.752 9.110 10.932 1.00 96.88 113 LEU A C 1
ATOM 925 O O . LEU A 1 113 ? 2.651 10.093 10.202 1.00 96.88 113 LEU A O 1
ATOM 929 N N . VAL A 1 114 ? 3.809 8.932 11.727 1.00 95.69 114 VAL A N 1
ATOM 930 C CA . VAL A 1 114 ? 4.969 9.836 11.738 1.00 95.69 114 VAL A CA 1
ATOM 931 C C . VAL A 1 114 ? 5.684 9.799 10.390 1.00 95.69 114 VAL A C 1
ATOM 933 O O . VAL A 1 114 ? 6.019 10.854 9.857 1.00 95.69 114 VAL A O 1
ATOM 936 N N . SER A 1 115 ? 5.86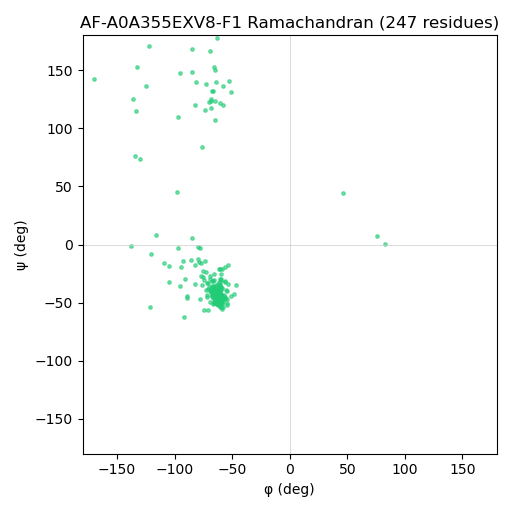7 8.616 9.796 1.00 93.56 115 SER A N 1
ATOM 937 C CA . SER A 1 115 ? 6.467 8.483 8.460 1.00 93.56 115 SER A CA 1
ATOM 938 C C . SER A 1 115 ? 5.639 9.212 7.393 1.00 93.56 115 SER A C 1
ATOM 940 O O . SER A 1 115 ? 6.199 9.947 6.576 1.00 93.56 115 SER A O 1
ATOM 942 N N . LEU A 1 116 ? 4.306 9.097 7.449 1.00 92.44 116 LEU A N 1
ATOM 943 C CA . LEU A 1 116 ? 3.389 9.864 6.604 1.00 92.44 116 LEU A CA 1
ATOM 944 C C . LEU A 1 116 ? 3.508 11.375 6.858 1.00 92.44 116 LEU A C 1
ATOM 946 O O . LEU A 1 116 ? 3.613 12.147 5.908 1.00 92.44 116 LEU A O 1
ATOM 950 N N . GLY A 1 117 ? 3.548 11.807 8.120 1.00 93.31 117 GLY A N 1
ATOM 951 C CA . GLY A 1 117 ? 3.703 13.215 8.492 1.00 93.31 117 GLY A CA 1
ATOM 952 C C . GLY A 1 117 ? 5.009 13.822 7.974 1.00 93.31 117 GLY A C 1
ATOM 953 O O . GLY A 1 117 ? 5.003 14.907 7.393 1.00 93.31 117 GLY A O 1
ATOM 954 N N . VAL A 1 118 ? 6.122 13.093 8.097 1.00 92.94 118 VAL A N 1
ATOM 955 C CA . VAL A 1 118 ? 7.423 13.482 7.533 1.00 92.94 118 VAL A CA 1
ATOM 956 C C . VAL A 1 118 ? 7.354 13.568 6.008 1.00 92.94 118 VAL A C 1
ATOM 958 O O . VAL A 1 118 ? 7.878 14.523 5.432 1.00 92.94 118 VAL A O 1
ATOM 961 N N . HIS A 1 119 ? 6.681 12.624 5.341 1.00 91.12 119 HIS A N 1
ATOM 962 C CA . HIS A 1 119 ? 6.480 12.677 3.893 1.00 91.12 119 HIS A CA 1
ATOM 963 C C . HIS A 1 119 ? 5.679 13.917 3.473 1.00 91.12 119 HIS A C 1
ATOM 965 O O . HIS A 1 119 ? 6.111 14.653 2.587 1.00 91.12 119 HIS A O 1
ATOM 971 N N . VAL A 1 120 ? 4.559 14.201 4.143 1.00 92.00 120 VAL A N 1
ATOM 972 C CA . VAL A 1 120 ? 3.735 15.390 3.878 1.00 92.00 120 VAL A CA 1
ATOM 973 C C . VAL A 1 120 ? 4.534 16.673 4.109 1.00 92.00 120 VAL A C 1
ATOM 975 O O . VAL A 1 120 ? 4.523 17.559 3.256 1.00 92.00 120 VAL A O 1
ATOM 978 N N . LEU A 1 121 ? 5.289 16.764 5.207 1.00 93.69 121 LEU A N 1
ATOM 979 C CA . LEU A 1 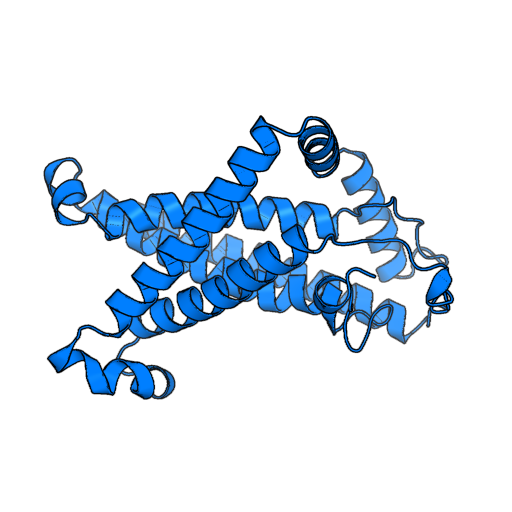121 ? 6.150 17.913 5.485 1.00 93.69 121 LEU A CA 1
ATOM 980 C C . LEU A 1 121 ? 7.222 18.093 4.400 1.00 93.69 121 LEU A C 1
ATOM 982 O O . LEU A 1 121 ? 7.443 19.211 3.931 1.00 93.69 121 LEU A O 1
ATOM 986 N N . HIS A 1 122 ? 7.846 17.001 3.944 1.00 91.31 122 HIS A N 1
ATOM 987 C CA . HIS A 1 122 ? 8.794 17.043 2.829 1.00 91.31 122 HIS A CA 1
ATOM 988 C C . HIS A 1 122 ? 8.127 17.572 1.555 1.00 91.31 122 HIS A C 1
ATOM 990 O O . HIS A 1 122 ? 8.690 18.448 0.900 1.00 91.31 122 HIS A O 1
ATOM 996 N N . LEU A 1 123 ? 6.904 17.134 1.241 1.00 92.25 123 LEU A N 1
ATOM 997 C CA . LEU A 1 123 ? 6.145 17.661 0.106 1.00 92.25 123 LEU A CA 1
ATOM 998 C C . LEU A 1 123 ? 5.784 19.139 0.266 1.00 92.25 123 LEU A C 1
ATOM 1000 O O . LEU A 1 123 ? 5.796 19.861 -0.726 1.00 92.25 123 LEU A O 1
ATOM 1004 N N . ILE A 1 124 ? 5.496 19.632 1.470 1.00 94.56 124 ILE A N 1
ATOM 1005 C CA . ILE A 1 124 ? 5.207 21.057 1.705 1.00 94.56 124 ILE A CA 1
ATOM 1006 C C . ILE A 1 124 ? 6.461 21.913 1.466 1.00 94.56 124 ILE A C 1
ATOM 1008 O O . ILE A 1 124 ? 6.397 22.941 0.784 1.00 94.56 124 ILE A O 1
ATOM 1012 N N . ILE A 1 125 ? 7.616 21.464 1.956 1.00 95.69 125 ILE A N 1
ATOM 1013 C CA . ILE A 1 125 ? 8.871 22.224 1.897 1.00 95.69 125 ILE A CA 1
ATOM 1014 C C . ILE A 1 125 ? 9.514 22.146 0.502 1.00 95.69 125 ILE A C 1
ATOM 1016 O O . ILE A 1 125 ? 9.904 23.166 -0.069 1.00 95.69 125 ILE A O 1
ATOM 1020 N N . ASP A 1 126 ? 9.601 20.954 -0.090 1.00 93.62 126 ASP A N 1
ATOM 1021 C CA . ASP A 1 126 ? 10.396 20.704 -1.293 1.00 93.62 126 ASP A CA 1
ATOM 1022 C C . ASP A 1 126 ? 9.551 20.760 -2.579 1.00 93.62 126 ASP A C 1
ATOM 1024 O O . ASP A 1 126 ? 8.760 19.868 -2.903 1.00 93.62 126 ASP A O 1
ATOM 1028 N N . ARG A 1 127 ? 9.769 21.814 -3.378 1.00 92.75 127 ARG A N 1
ATOM 1029 C CA . ARG A 1 127 ? 9.107 21.994 -4.684 1.00 92.75 127 ARG A CA 1
ATOM 1030 C C . ARG A 1 127 ? 9.428 20.868 -5.669 1.00 92.75 127 ARG A C 1
ATOM 1032 O O . ARG A 1 127 ? 8.569 20.508 -6.474 1.00 92.75 127 ARG A O 1
ATOM 1039 N N . ARG A 1 128 ? 10.648 20.320 -5.630 1.00 90.12 128 ARG A N 1
ATOM 1040 C CA . ARG A 1 128 ? 11.073 19.231 -6.523 1.00 90.12 128 ARG A CA 1
ATOM 1041 C C . ARG A 1 128 ? 10.371 17.933 -6.149 1.00 90.12 128 ARG A C 1
ATOM 1043 O O . ARG A 1 128 ? 9.936 17.215 -7.046 1.00 90.12 128 ARG A O 1
ATOM 1050 N N . ALA A 1 129 ? 10.190 17.674 -4.854 1.00 88.69 129 ALA A N 1
ATOM 1051 C CA . ALA A 1 129 ? 9.417 16.529 -4.379 1.00 88.69 129 ALA A CA 1
ATOM 1052 C C . ALA A 1 129 ? 7.964 16.595 -4.880 1.00 88.69 129 ALA A C 1
ATOM 1054 O O . ALA A 1 129 ? 7.471 15.621 -5.448 1.00 88.69 129 ALA A O 1
ATOM 1055 N N . ARG A 1 130 ? 7.313 17.767 -4.813 1.00 92.38 130 ARG A N 1
ATOM 1056 C CA . ARG A 1 130 ? 5.967 17.958 -5.394 1.00 92.38 130 ARG A CA 1
ATOM 1057 C C . ARG A 1 130 ? 5.924 17.728 -6.898 1.00 92.38 130 ARG A C 1
ATOM 1059 O O . ARG A 1 130 ? 5.000 17.089 -7.393 1.00 92.38 130 ARG A O 1
ATOM 1066 N N . ALA A 1 131 ? 6.916 18.236 -7.630 1.00 90.56 131 ALA A N 1
ATOM 1067 C CA . ALA A 1 131 ? 7.010 18.011 -9.070 1.00 90.56 131 ALA A CA 1
ATOM 1068 C C . ALA A 1 131 ? 7.182 16.519 -9.409 1.00 90.56 131 ALA A C 1
ATOM 1070 O O . ALA A 1 131 ? 6.650 16.065 -10.419 1.00 90.56 131 ALA A O 1
ATOM 1071 N N . CYS A 1 132 ? 7.881 15.755 -8.562 1.00 86.94 132 CYS A N 1
ATOM 1072 C CA . CYS A 1 132 ? 8.003 14.304 -8.687 1.00 86.94 132 CYS A CA 1
ATOM 1073 C C . CYS A 1 132 ? 6.659 13.599 -8.447 1.00 86.94 132 CYS A C 1
ATOM 1075 O O . CYS A 1 132 ? 6.206 12.857 -9.313 1.00 86.94 132 CYS A O 1
ATOM 1077 N N . ILE A 1 133 ? 5.971 13.897 -7.338 1.00 88.88 133 ILE A N 1
ATOM 1078 C CA . ILE A 1 133 ? 4.654 13.307 -7.034 1.00 88.88 133 ILE A CA 1
ATOM 1079 C C . ILE A 1 133 ? 3.619 13.646 -8.107 1.00 88.88 133 ILE A C 1
ATOM 1081 O O . ILE A 1 133 ? 2.809 12.801 -8.471 1.00 88.88 133 ILE A O 1
ATOM 1085 N N . ARG A 1 134 ? 3.680 14.839 -8.708 1.00 89.88 134 ARG A N 1
ATOM 1086 C CA . ARG A 1 134 ? 2.794 15.188 -9.825 1.00 89.88 134 ARG A CA 1
ATOM 1087 C C . ARG A 1 134 ? 2.964 14.256 -11.033 1.00 89.88 134 ARG A C 1
ATOM 1089 O O . ARG A 1 134 ? 1.994 14.036 -11.745 1.00 89.88 134 ARG A O 1
ATOM 1096 N N . LYS A 1 135 ? 4.159 13.692 -11.249 1.00 89.25 135 LYS A N 1
ATOM 1097 C CA . LYS A 1 135 ? 4.411 12.685 -12.297 1.00 89.25 135 LYS A CA 1
ATOM 1098 C C . LYS A 1 135 ? 3.909 11.287 -11.923 1.00 89.25 135 LYS A C 1
ATOM 1100 O O . LYS A 1 135 ? 3.801 10.452 -12.812 1.00 89.25 135 LYS A O 1
ATOM 1105 N N . MET A 1 136 ? 3.615 11.039 -10.644 1.00 89.31 136 MET A N 1
ATOM 1106 C CA . MET A 1 136 ? 3.005 9.789 -10.177 1.00 89.31 136 MET A CA 1
ATOM 1107 C C . MET A 1 136 ? 1.491 9.751 -10.408 1.00 89.31 136 MET A C 1
ATOM 1109 O O . MET A 1 136 ? 0.885 8.691 -10.286 1.00 89.31 136 MET A O 1
ATOM 1113 N N . LEU A 1 137 ? 0.868 10.889 -10.740 1.00 90.69 137 LEU A N 1
ATOM 1114 C CA . LEU A 1 137 ? -0.552 10.926 -11.069 1.00 90.69 137 LEU A CA 1
ATOM 1115 C C . LEU A 1 137 ? -0.803 10.183 -12.391 1.00 90.69 137 LEU A C 1
ATOM 1117 O O . LEU A 1 137 ? -0.097 10.458 -13.368 1.00 90.69 137 LEU A O 1
ATOM 1121 N N . PRO A 1 138 ? -1.800 9.279 -12.439 1.00 89.50 138 PRO A N 1
ATOM 1122 C CA . PRO A 1 138 ? -2.166 8.599 -13.670 1.00 89.50 138 PRO A CA 1
ATOM 1123 C C . PRO A 1 138 ? -2.561 9.588 -14.771 1.00 89.50 138 PRO A C 1
ATOM 1125 O O . PRO A 1 138 ? -3.307 10.541 -14.536 1.00 89.50 138 PRO A O 1
ATOM 1128 N N . THR A 1 139 ? -2.081 9.347 -15.984 1.00 91.19 139 THR A N 1
ATOM 1129 C CA . THR A 1 139 ? -2.430 10.077 -17.204 1.00 91.19 139 THR A CA 1
ATOM 1130 C C . THR A 1 139 ? -2.994 9.110 -18.246 1.00 91.19 139 THR A C 1
ATOM 1132 O O . THR A 1 139 ? -2.926 7.890 -18.103 1.00 91.19 139 THR A O 1
ATOM 1135 N N . PHE A 1 140 ? -3.539 9.635 -19.346 1.00 90.12 140 PHE A N 1
ATOM 1136 C CA . PHE A 1 140 ? -3.981 8.790 -20.464 1.00 90.12 140 PHE A CA 1
ATOM 1137 C C . PHE A 1 140 ? -2.837 7.982 -21.104 1.00 90.12 140 PHE A C 1
ATOM 1139 O O . PHE A 1 140 ? -3.092 6.953 -21.731 1.00 90.12 140 PHE A O 1
ATOM 1146 N N . GLU A 1 141 ? -1.583 8.403 -20.920 1.00 88.75 141 GLU A N 1
ATOM 1147 C CA . GLU A 1 141 ? -0.410 7.656 -21.386 1.00 88.75 141 GLU A CA 1
ATOM 1148 C C . GLU A 1 141 ? -0.236 6.340 -20.621 1.00 88.75 141 GLU A C 1
ATOM 1150 O O . GLU A 1 141 ? 0.183 5.353 -21.219 1.00 88.75 141 GLU A O 1
ATOM 1155 N N . ASP A 1 142 ? -0.631 6.283 -19.345 1.00 91.81 142 ASP A N 1
ATOM 1156 C CA . ASP A 1 142 ? -0.564 5.057 -18.540 1.00 91.81 142 ASP A CA 1
ATOM 1157 C C . ASP A 1 142 ? -1.520 3.985 -19.070 1.00 91.81 142 ASP A C 1
ATOM 1159 O O . ASP A 1 142 ? -1.187 2.801 -19.103 1.00 91.81 142 ASP A O 1
ATOM 1163 N N . TRP A 1 143 ? -2.692 4.396 -19.566 1.00 91.38 143 TRP A N 1
ATOM 1164 C CA . TRP A 1 143 ? -3.621 3.484 -20.234 1.00 91.38 143 TRP A CA 1
ATOM 1165 C C . TRP A 1 143 ? -3.060 2.963 -21.561 1.00 91.38 143 TRP A C 1
ATOM 1167 O O . TRP A 1 143 ? -3.192 1.778 -21.882 1.00 91.38 143 TRP A O 1
ATOM 1177 N N . HIS A 1 144 ? -2.406 3.835 -22.333 1.00 92.00 144 HIS A N 1
ATOM 1178 C CA . HIS A 1 144 ? -1.723 3.429 -23.557 1.00 92.00 144 HIS A CA 1
ATOM 1179 C C . HIS A 1 144 ? -0.578 2.447 -23.256 1.00 92.00 144 HIS A C 1
ATOM 1181 O O . HIS A 1 144 ? -0.473 1.410 -23.913 1.00 92.00 144 HIS A O 1
ATOM 1187 N N . GLU A 1 145 ? 0.235 2.726 -22.233 1.00 93.06 145 GLU A N 1
ATOM 1188 C CA . GLU A 1 145 ? 1.304 1.836 -21.780 1.00 93.06 145 GLU A CA 1
ATOM 1189 C C . GLU A 1 145 ? 0.751 0.477 -21.338 1.00 93.06 145 GLU A C 1
ATOM 1191 O O . GLU A 1 145 ? 1.242 -0.561 -21.786 1.00 93.06 145 GLU A O 1
ATOM 1196 N N . PHE A 1 146 ? -0.303 0.473 -20.516 1.00 93.81 146 PHE A N 1
ATOM 1197 C CA . PHE A 1 146 ? -0.995 -0.740 -20.089 1.00 93.81 146 PHE A CA 1
ATOM 1198 C C . PHE A 1 146 ? -1.450 -1.573 -21.286 1.00 93.81 146 PHE A C 1
ATOM 1200 O O . PHE A 1 146 ? -1.130 -2.758 -21.374 1.00 93.81 146 PHE A O 1
ATOM 1207 N N . ARG A 1 147 ? -2.137 -0.957 -22.256 1.00 94.75 147 ARG A N 1
ATOM 1208 C CA . ARG A 1 147 ? -2.621 -1.655 -23.453 1.00 94.75 147 ARG A CA 1
ATOM 1209 C C . ARG A 1 147 ? -1.476 -2.262 -24.261 1.00 94.75 147 ARG A C 1
ATOM 1211 O O . ARG A 1 147 ? -1.568 -3.420 -24.670 1.00 94.75 147 ARG A O 1
ATOM 1218 N N . GLU A 1 148 ? -0.408 -1.511 -24.506 1.00 94.19 148 GLU A N 1
ATOM 1219 C CA . GLU A 1 148 ? 0.736 -2.005 -25.277 1.00 94.19 148 GLU A CA 1
ATOM 1220 C C . GLU A 1 148 ? 1.494 -3.117 -24.534 1.00 94.19 148 GLU A C 1
ATOM 1222 O O . GLU A 1 148 ? 1.891 -4.108 -25.157 1.00 94.19 148 GLU A O 1
ATOM 1227 N N . ARG A 1 149 ? 1.616 -3.027 -23.202 1.00 93.19 149 ARG A N 1
ATOM 1228 C CA . ARG A 1 149 ? 2.166 -4.104 -22.361 1.00 93.19 149 ARG A CA 1
ATOM 1229 C C . ARG A 1 149 ? 1.284 -5.346 -22.388 1.00 93.19 149 ARG A C 1
ATOM 1231 O O . ARG A 1 149 ? 1.811 -6.430 -22.610 1.00 93.19 149 ARG A O 1
ATOM 1238 N N . MET A 1 150 ? -0.040 -5.212 -22.287 1.00 95.56 150 MET A N 1
ATOM 1239 C CA . MET A 1 150 ? -0.967 -6.347 -22.412 1.00 95.56 150 MET A CA 1
ATOM 1240 C C . MET A 1 150 ? -0.846 -7.035 -23.773 1.00 95.56 150 MET A C 1
ATOM 1242 O O . MET A 1 150 ? -0.771 -8.261 -23.845 1.00 95.56 150 MET A O 1
ATOM 1246 N N . ARG A 1 151 ? -0.766 -6.265 -24.867 1.00 95.25 151 ARG A N 1
ATOM 1247 C CA . ARG A 1 151 ? -0.534 -6.823 -26.210 1.00 95.25 151 ARG A CA 1
ATOM 1248 C C . ARG A 1 151 ? 0.786 -7.583 -26.279 1.00 95.25 151 ARG A C 1
ATOM 1250 O O . ARG A 1 151 ? 0.839 -8.641 -26.902 1.00 95.25 151 ARG A O 1
ATOM 1257 N N . TRP A 1 152 ? 1.836 -7.076 -25.636 1.00 94.19 152 TRP A N 1
ATOM 1258 C CA . TRP A 1 152 ? 3.112 -7.780 -25.546 1.00 94.19 152 TRP A CA 1
ATOM 1259 C C . TRP A 1 152 ? 3.025 -9.054 -24.697 1.00 94.19 152 TRP A C 1
ATOM 1261 O O . TRP A 1 152 ? 3.498 -10.099 -25.144 1.00 94.19 152 TRP A O 1
ATOM 1271 N N . TYR A 1 153 ? 2.367 -9.017 -23.536 1.00 94.31 153 TYR A N 1
ATOM 1272 C CA . TYR A 1 153 ? 2.178 -10.193 -22.680 1.00 94.31 153 TYR A CA 1
ATOM 1273 C C . TYR A 1 153 ? 1.404 -11.313 -23.382 1.00 94.31 153 TYR A C 1
ATOM 1275 O O . TYR A 1 153 ? 1.745 -12.489 -23.253 1.00 94.31 153 TYR A O 1
ATOM 1283 N N . LEU A 1 154 ? 0.405 -10.946 -24.187 1.00 95.12 154 LEU A N 1
ATOM 1284 C CA . LEU A 1 154 ? -0.387 -11.872 -24.996 1.00 95.12 154 LEU A CA 1
ATOM 1285 C C . LEU A 1 154 ? 0.317 -12.315 -26.293 1.00 95.12 154 LEU A C 1
ATOM 1287 O O . LEU A 1 154 ? -0.232 -13.123 -27.036 1.00 95.12 154 LEU A O 1
ATOM 1291 N N . GLY A 1 155 ? 1.518 -11.807 -26.587 1.00 92.81 155 GLY A N 1
ATOM 1292 C CA . GLY A 1 155 ? 2.272 -12.144 -27.801 1.00 92.81 155 GLY A CA 1
ATOM 1293 C C . GLY A 1 155 ? 1.752 -11.485 -29.085 1.00 92.81 155 GLY A C 1
ATOM 1294 O O . GLY A 1 155 ? 2.259 -11.775 -30.165 1.00 92.81 155 GLY A O 1
ATOM 1295 N N . LEU A 1 156 ? 0.790 -10.563 -28.981 1.00 93.94 156 LEU A N 1
ATOM 1296 C CA . LEU A 1 156 ? 0.269 -9.761 -30.099 1.00 93.94 156 LEU A CA 1
ATOM 1297 C C . LEU A 1 156 ? 1.258 -8.675 -30.554 1.00 93.94 156 LEU A C 1
ATOM 1299 O O . LEU A 1 156 ? 1.085 -8.077 -31.615 1.00 93.94 156 LEU A O 1
ATOM 1303 N N . ARG A 1 157 ? 2.286 -8.403 -29.743 1.00 91.62 157 ARG A N 1
ATOM 1304 C CA . ARG A 1 157 ? 3.418 -7.519 -30.042 1.00 91.62 157 ARG A CA 1
ATOM 1305 C C . ARG A 1 157 ? 4.721 -8.290 -29.839 1.00 91.62 157 ARG A C 1
ATOM 1307 O O . ARG A 1 157 ? 4.870 -9.006 -28.847 1.00 91.62 157 ARG A O 1
ATOM 1314 N N . LYS A 1 158 ? 5.674 -8.132 -30.762 1.00 86.75 158 LYS A N 1
ATOM 1315 C CA . LYS A 1 158 ? 6.982 -8.801 -30.679 1.00 86.75 158 LYS A CA 1
ATOM 1316 C C . LYS A 1 158 ? 7.871 -8.145 -29.624 1.00 86.75 158 LYS A C 1
ATOM 1318 O O . LYS A 1 158 ? 8.265 -8.807 -28.666 1.00 86.75 158 LYS A O 1
ATOM 1323 N N . ASP A 1 159 ? 8.089 -6.843 -29.758 1.00 87.19 159 ASP A N 1
ATOM 1324 C CA . ASP A 1 159 ? 9.016 -6.103 -28.904 1.00 87.19 159 ASP A CA 1
ATOM 1325 C C . ASP A 1 159 ? 8.356 -5.660 -27.597 1.00 87.19 159 ASP A C 1
ATOM 1327 O O . ASP A 1 159 ? 7.160 -5.350 -27.568 1.00 87.19 159 ASP A O 1
ATOM 1331 N N . MET A 1 160 ? 9.136 -5.586 -26.517 1.00 85.50 160 MET A N 1
ATOM 1332 C CA . MET A 1 160 ? 8.670 -4.989 -25.264 1.00 85.50 160 MET A CA 1
ATOM 1333 C C . MET A 1 160 ? 8.434 -3.483 -25.485 1.00 85.50 160 MET A C 1
ATOM 1335 O O . MET A 1 160 ? 9.279 -2.825 -26.101 1.00 85.50 160 MET A O 1
ATOM 1339 N N . PRO A 1 161 ? 7.290 -2.919 -25.059 1.00 86.25 161 PRO A N 1
ATOM 1340 C CA . PRO A 1 161 ? 7.069 -1.481 -25.156 1.00 86.25 161 PRO A CA 1
ATOM 1341 C C . PRO A 1 161 ? 8.073 -0.727 -24.277 1.00 86.25 161 PRO A C 1
ATOM 1343 O O . PRO A 1 161 ? 8.385 -1.154 -23.166 1.00 86.25 161 PRO A O 1
ATOM 1346 N N . LEU A 1 162 ? 8.584 0.394 -24.792 1.00 78.81 162 LEU A N 1
ATOM 1347 C CA . LEU A 1 162 ? 9.420 1.303 -24.015 1.00 78.81 162 LEU A CA 1
ATOM 1348 C C . LEU A 1 162 ? 8.553 1.969 -22.948 1.00 78.81 162 LEU A C 1
ATOM 1350 O O . LEU A 1 162 ? 7.540 2.588 -23.272 1.00 78.81 162 LEU A O 1
ATOM 1354 N N . SER A 1 163 ? 8.972 1.857 -21.695 1.00 70.94 163 SER A N 1
ATOM 1355 C CA . SER A 1 163 ? 8.336 2.559 -20.586 1.00 70.94 163 SER A CA 1
ATOM 1356 C C . SER A 1 163 ? 9.063 3.858 -20.293 1.00 70.94 163 SER A C 1
ATOM 1358 O O . SER A 1 163 ? 10.283 3.963 -20.456 1.00 70.94 163 SER A O 1
ATOM 1360 N N . GLY A 1 164 ? 8.302 4.853 -19.839 1.00 73.56 164 GLY A N 1
ATOM 1361 C CA . GLY A 1 164 ? 8.882 6.051 -19.253 1.00 73.56 164 GLY A CA 1
ATOM 1362 C C . GLY A 1 164 ? 9.663 5.732 -17.969 1.00 73.56 164 GLY A C 1
ATOM 1363 O O . GLY A 1 164 ? 9.681 4.593 -17.504 1.00 73.56 164 GLY A O 1
ATOM 1364 N N . PRO A 1 165 ? 10.287 6.743 -17.341 1.00 74.56 165 PRO A N 1
ATOM 1365 C CA . PRO A 1 165 ? 11.010 6.562 -16.080 1.00 74.56 165 PRO A CA 1
ATOM 1366 C C . PRO A 1 165 ? 10.150 6.026 -14.921 1.00 74.56 165 PRO A C 1
ATOM 1368 O O . PRO A 1 165 ? 10.700 5.521 -13.948 1.00 74.56 165 PRO A O 1
ATOM 1371 N N . LEU A 1 166 ? 8.827 6.192 -15.011 1.00 83.44 166 LEU A N 1
ATOM 1372 C CA . LEU A 1 166 ? 7.818 5.704 -14.072 1.00 83.44 166 LEU A CA 1
ATOM 1373 C C . LEU A 1 166 ? 6.705 5.064 -14.899 1.00 83.44 166 LEU A C 1
ATOM 1375 O O . LEU A 1 166 ? 6.057 5.780 -15.669 1.00 83.44 166 LEU A O 1
ATOM 1379 N N . GLY A 1 167 ? 6.517 3.753 -14.772 1.00 89.12 167 GLY A N 1
ATOM 1380 C CA . GLY A 1 167 ? 5.441 3.045 -15.450 1.00 89.12 167 GLY A CA 1
ATOM 1381 C C . GLY A 1 167 ? 4.139 3.105 -14.660 1.00 89.12 167 GLY A C 1
ATOM 1382 O O . GLY A 1 167 ? 4.105 3.483 -13.482 1.00 89.12 167 GLY A O 1
ATOM 1383 N N . TYR A 1 168 ? 3.043 2.695 -15.298 1.00 92.31 168 TYR A N 1
ATOM 1384 C CA . TYR A 1 168 ? 1.776 2.552 -14.579 1.00 92.31 168 TYR A CA 1
ATOM 1385 C C . TYR A 1 168 ? 1.847 1.610 -13.361 1.00 92.31 168 TYR A C 1
ATOM 1387 O O . TYR A 1 168 ? 1.098 1.882 -12.419 1.00 92.31 168 TYR A O 1
ATOM 1395 N N . PRO A 1 169 ? 2.684 0.540 -13.300 1.00 92.69 169 PRO A N 1
ATOM 1396 C CA . PRO A 1 169 ? 2.699 -0.320 -12.124 1.00 92.69 169 PRO A CA 1
ATOM 1397 C C . PRO A 1 169 ? 3.172 0.396 -10.865 1.00 92.69 169 PRO A C 1
ATOM 1399 O O . PRO A 1 169 ? 2.536 0.262 -9.819 1.00 92.69 169 PRO A O 1
ATOM 1402 N N . GLU A 1 170 ? 4.226 1.208 -10.984 1.00 91.88 170 GLU A N 1
ATOM 1403 C CA . GLU A 1 170 ? 4.754 2.004 -9.878 1.00 91.88 170 GLU A CA 1
ATOM 1404 C C . GLU A 1 170 ? 3.774 3.110 -9.464 1.00 91.88 170 GLU A C 1
ATOM 1406 O O . GLU A 1 170 ? 3.581 3.365 -8.274 1.00 91.88 170 GLU A O 1
ATOM 1411 N N . LYS A 1 171 ? 3.107 3.753 -10.433 1.00 93.88 171 LYS A N 1
ATOM 1412 C CA . LYS A 1 171 ? 2.087 4.777 -10.150 1.00 93.88 171 LYS A CA 1
ATOM 1413 C C . LYS A 1 171 ? 0.863 4.196 -9.447 1.00 93.88 171 LYS A C 1
ATOM 1415 O O . LYS A 1 171 ? 0.365 4.792 -8.493 1.00 93.88 171 LYS A O 1
ATOM 1420 N N . ALA A 1 172 ? 0.384 3.041 -9.910 1.00 93.25 172 ALA A N 1
ATOM 1421 C CA . ALA A 1 172 ? -0.742 2.339 -9.305 1.00 93.25 172 ALA A CA 1
ATOM 1422 C C . ALA A 1 172 ? -0.422 1.927 -7.864 1.00 93.25 172 ALA A C 1
ATOM 1424 O O . ALA A 1 172 ? -1.251 2.122 -6.978 1.00 93.25 172 ALA A O 1
ATOM 1425 N N . GLU A 1 173 ? 0.791 1.431 -7.618 1.00 94.19 173 GLU A N 1
ATOM 1426 C CA . GLU A 1 173 ? 1.250 1.081 -6.276 1.00 94.19 173 GLU A CA 1
ATOM 1427 C C . GLU A 1 173 ? 1.313 2.305 -5.353 1.00 94.19 173 GLU A C 1
ATOM 1429 O O . GLU A 1 173 ? 0.784 2.266 -4.242 1.00 94.19 173 GLU A O 1
ATOM 1434 N N . TYR A 1 174 ? 1.884 3.419 -5.824 1.00 92.75 174 TYR A N 1
ATOM 1435 C CA . TYR A 1 174 ? 1.923 4.661 -5.051 1.00 92.75 174 TYR A CA 1
ATOM 1436 C C . TYR A 1 174 ? 0.513 5.165 -4.710 1.00 92.75 174 TYR A C 1
ATOM 1438 O O . TYR A 1 174 ? 0.247 5.534 -3.567 1.00 92.75 174 TYR A O 1
ATOM 1446 N N . LEU A 1 175 ? -0.414 5.154 -5.672 1.00 93.19 175 LEU A N 1
ATOM 1447 C CA . LEU A 1 175 ? -1.793 5.582 -5.435 1.00 93.19 175 LEU A CA 1
ATOM 1448 C C . LEU A 1 175 ? -2.517 4.659 -4.443 1.00 93.19 175 LEU A C 1
ATOM 1450 O O . LEU A 1 175 ? -3.189 5.153 -3.537 1.00 93.19 175 LEU A O 1
ATOM 1454 N N . ALA A 1 176 ? -2.350 3.342 -4.587 1.00 94.25 176 ALA A N 1
ATOM 1455 C CA . ALA A 1 176 ? -2.921 2.354 -3.676 1.00 94.25 176 ALA A CA 1
ATOM 1456 C C . ALA A 1 176 ? -2.374 2.514 -2.249 1.00 94.25 176 ALA A C 1
ATOM 1458 O O . ALA A 1 176 ? -3.144 2.463 -1.294 1.00 94.25 176 ALA A O 1
ATOM 1459 N N . LEU A 1 177 ? -1.074 2.784 -2.100 1.00 94.06 177 LEU A N 1
ATOM 1460 C CA . LEU A 1 177 ? -0.447 3.081 -0.813 1.00 94.06 177 LEU A CA 1
ATOM 1461 C C . LEU A 1 177 ? -1.073 4.318 -0.156 1.00 94.06 177 LEU A C 1
ATOM 1463 O O . LEU A 1 177 ? -1.446 4.263 1.013 1.00 94.06 177 LEU A O 1
ATOM 1467 N N . ILE A 1 178 ? -1.197 5.432 -0.886 1.00 92.75 178 ILE A N 1
ATOM 1468 C CA . ILE A 1 178 ? -1.776 6.668 -0.339 1.00 92.75 178 ILE A CA 1
ATOM 1469 C C . ILE A 1 178 ? -3.245 6.459 0.047 1.00 92.75 178 ILE A C 1
ATOM 1471 O O . ILE A 1 178 ? -3.647 6.871 1.134 1.00 92.75 178 ILE A O 1
ATOM 1475 N N . TRP A 1 179 ? -4.030 5.788 -0.801 1.00 95.19 179 TRP A N 1
ATOM 1476 C CA . TRP A 1 179 ? -5.416 5.432 -0.493 1.00 95.19 179 TRP A CA 1
ATOM 1477 C C . TRP A 1 179 ? -5.515 4.579 0.775 1.00 95.19 179 TRP A C 1
ATOM 1479 O O . TRP A 1 179 ? -6.211 4.958 1.719 1.00 95.19 179 TRP A O 1
ATOM 1489 N N . GLY A 1 180 ? -4.763 3.476 0.823 1.00 96.19 180 GLY A N 1
ATOM 1490 C CA . GLY A 1 180 ? -4.748 2.560 1.957 1.00 96.19 180 GLY A CA 1
ATOM 1491 C C . GLY A 1 180 ? -4.339 3.268 3.245 1.00 96.19 180 GLY A C 1
ATOM 1492 O O . GLY A 1 180 ? -5.003 3.114 4.263 1.00 96.19 180 GLY A O 1
ATOM 1493 N N . LEU A 1 181 ? -3.316 4.129 3.211 1.00 95.38 181 LEU A N 1
ATOM 1494 C CA . LEU A 1 181 ? -2.905 4.915 4.380 1.00 95.38 181 LEU A CA 1
ATOM 1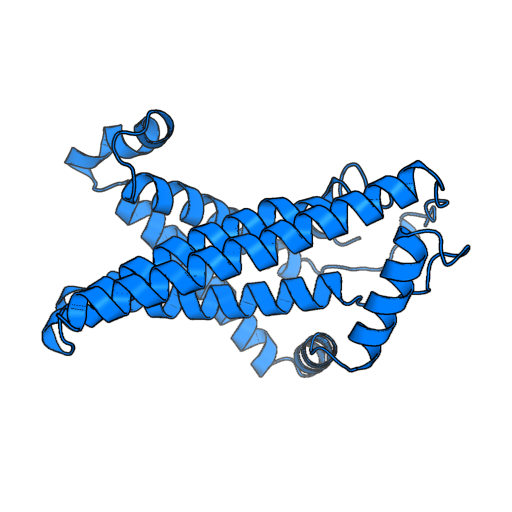495 C C . LEU A 1 181 ? -4.017 5.837 4.888 1.00 95.38 181 LEU A C 1
ATOM 1497 O O . LEU A 1 181 ? -4.227 5.910 6.097 1.00 95.38 181 LEU A O 1
ATOM 1501 N N . VAL A 1 182 ? -4.743 6.519 3.998 1.00 96.12 182 VAL A N 1
ATOM 1502 C CA . VAL A 1 182 ? -5.853 7.400 4.393 1.00 96.12 182 VAL A CA 1
ATOM 1503 C C . VAL A 1 182 ? -6.989 6.593 5.018 1.00 96.12 182 VAL A C 1
ATOM 1505 O O . VAL A 1 182 ? -7.438 6.927 6.115 1.00 96.12 182 VAL A O 1
ATOM 1508 N N . VAL A 1 183 ? -7.431 5.514 4.364 1.00 98.12 183 VAL A N 1
ATOM 1509 C CA . VAL A 1 183 ? -8.524 4.667 4.866 1.00 98.12 183 VAL A CA 1
ATOM 1510 C C . VAL A 1 183 ? -8.152 4.036 6.207 1.00 98.12 183 VAL A C 1
ATOM 1512 O O . VAL A 1 183 ? -8.935 4.118 7.158 1.00 98.12 183 VAL A O 1
ATOM 1515 N N . MET A 1 184 ? -6.948 3.469 6.317 1.00 98.25 184 MET A N 1
ATOM 1516 C CA . MET A 1 184 ? -6.451 2.837 7.542 1.00 98.25 184 MET A CA 1
ATOM 1517 C C . MET A 1 184 ? -6.257 3.845 8.675 1.00 98.25 184 MET A C 1
ATOM 1519 O O . MET A 1 184 ? -6.591 3.531 9.815 1.00 98.25 184 MET A O 1
ATOM 1523 N N . ALA A 1 185 ? -5.778 5.060 8.390 1.00 97.25 185 ALA A N 1
ATOM 1524 C CA . ALA A 1 185 ? -5.642 6.105 9.401 1.00 97.25 185 ALA A CA 1
ATOM 1525 C C . ALA A 1 185 ? -7.010 6.563 9.922 1.00 97.25 185 ALA A C 1
ATOM 1527 O O . ALA A 1 185 ? -7.221 6.584 11.130 1.00 97.25 185 ALA A O 1
ATOM 1528 N N . VAL A 1 186 ? -7.956 6.887 9.033 1.00 97.81 186 VAL A N 1
ATOM 1529 C CA . VAL A 1 186 ? -9.291 7.365 9.431 1.00 97.81 186 VAL A CA 1
ATOM 1530 C C . VAL A 1 186 ? -10.026 6.306 10.245 1.00 97.81 186 VAL A C 1
ATOM 1532 O O . VAL A 1 186 ? -10.478 6.579 11.355 1.00 97.81 186 VAL A O 1
ATOM 1535 N N . THR A 1 187 ? -10.113 5.083 9.726 1.00 98.31 187 THR A N 1
ATOM 1536 C CA . THR A 1 187 ? -10.785 3.989 10.437 1.00 98.31 187 THR A CA 1
ATOM 1537 C C . THR A 1 187 ? -10.041 3.606 11.714 1.00 98.31 187 THR A C 1
ATOM 1539 O O . THR A 1 187 ? -10.672 3.434 12.750 1.00 98.31 187 THR A O 1
ATOM 1542 N N . GLY A 1 188 ? -8.708 3.571 11.687 1.00 97.56 188 GLY A N 1
ATOM 1543 C CA . GLY A 1 188 ? -7.880 3.292 12.857 1.00 97.56 188 GLY A CA 1
ATOM 1544 C C . GLY A 1 188 ? -8.065 4.322 13.968 1.00 97.56 188 GLY A C 1
ATOM 1545 O O . GLY A 1 188 ? -8.164 3.937 15.125 1.00 97.56 188 GLY A O 1
ATOM 1546 N N . PHE A 1 189 ? -8.190 5.615 13.649 1.00 97.81 189 PHE A N 1
ATOM 1547 C CA . PHE A 1 189 ? -8.463 6.652 14.649 1.00 97.81 189 PHE A CA 1
ATOM 1548 C C . PHE A 1 189 ? -9.854 6.524 15.274 1.00 97.81 189 PHE A C 1
ATOM 1550 O O . PHE A 1 189 ? -9.978 6.680 16.490 1.00 97.81 189 PHE A O 1
ATOM 1557 N N . LEU A 1 190 ? -10.877 6.193 14.477 1.00 97.75 190 LEU A N 1
ATOM 1558 C CA . LEU A 1 190 ? -12.224 5.929 14.996 1.00 97.75 190 LEU A CA 1
ATOM 1559 C C . LEU A 1 190 ? -12.231 4.759 15.991 1.00 97.75 190 LEU A C 1
ATOM 1561 O O . LEU A 1 190 ? -12.952 4.812 16.987 1.00 97.75 190 LEU A O 1
ATOM 1565 N N . LEU A 1 191 ? -11.416 3.730 15.740 1.00 96.62 191 LEU A N 1
ATOM 1566 C CA . LEU A 1 191 ? -11.290 2.552 16.603 1.00 96.62 191 LEU A CA 1
ATOM 1567 C C . LEU A 1 191 ? -10.351 2.782 17.793 1.00 96.62 191 LEU A C 1
ATOM 1569 O O . LEU A 1 191 ? -10.585 2.262 18.879 1.00 96.62 191 LEU A O 1
ATOM 1573 N N . TRP A 1 192 ? -9.295 3.577 17.624 1.00 97.00 192 TRP A N 1
ATOM 1574 C CA . TRP A 1 192 ? -8.378 3.915 18.712 1.00 97.00 192 TRP A CA 1
ATOM 1575 C C . TRP A 1 192 ? -9.110 4.718 19.789 1.00 97.00 192 TRP A C 1
ATOM 1577 O O . TRP A 1 192 ? -9.009 4.404 20.975 1.00 97.00 192 TRP A O 1
ATOM 1587 N N . PHE A 1 193 ? -9.882 5.725 19.381 1.00 96.12 193 PHE A N 1
ATOM 1588 C CA . PHE A 1 193 ? -10.652 6.582 20.279 1.00 96.12 193 PHE A CA 1
ATOM 1589 C C . PHE A 1 193 ? -12.117 6.140 20.384 1.00 96.12 193 PHE A C 1
ATOM 1591 O O . PHE A 1 193 ? -13.019 6.973 20.350 1.00 96.12 193 PHE A O 1
ATOM 1598 N N . GLU A 1 194 ? -12.362 4.836 20.535 1.00 94.38 194 GLU A N 1
ATOM 1599 C CA . GLU A 1 194 ? -13.708 4.244 20.507 1.00 94.38 194 GLU A CA 1
ATOM 1600 C C . GLU A 1 194 ? -14.704 4.941 21.449 1.00 94.38 194 GLU A C 1
ATOM 1602 O O . GLU A 1 194 ? -15.806 5.276 21.025 1.00 94.38 194 GLU A O 1
ATOM 1607 N N . ASN A 1 195 ? -14.313 5.249 22.691 1.00 95.44 195 ASN A N 1
ATOM 1608 C CA . ASN A 1 195 ? -15.186 5.952 23.642 1.00 95.44 195 ASN A CA 1
ATOM 1609 C C . ASN A 1 195 ? -15.641 7.327 23.124 1.00 95.44 195 ASN A C 1
ATOM 1611 O O . ASN A 1 195 ? -16.784 7.723 23.339 1.00 95.44 195 ASN A O 1
ATOM 1615 N N . VAL A 1 196 ? -14.762 8.051 22.422 1.00 96.06 196 VAL A N 1
ATOM 1616 C CA . VAL A 1 196 ? -15.102 9.334 21.788 1.00 96.06 196 VAL A CA 1
ATOM 1617 C C . VAL A 1 196 ? -16.000 9.087 20.581 1.00 96.06 196 VAL A C 1
ATOM 1619 O O . VAL A 1 196 ? -17.024 9.749 20.434 1.00 96.06 196 VAL A O 1
ATOM 1622 N N . THR A 1 197 ? -15.667 8.100 19.749 1.00 95.38 197 THR A N 1
ATOM 1623 C CA . THR A 1 197 ? -16.477 7.718 18.588 1.00 95.38 197 THR A CA 1
ATOM 1624 C C . THR A 1 197 ? -17.905 7.360 18.995 1.00 95.38 197 THR A C 1
ATOM 1626 O O . THR A 1 197 ? -18.841 7.860 18.387 1.00 95.38 197 THR A O 1
ATOM 1629 N N . LEU A 1 198 ? -18.100 6.566 20.050 1.00 95.56 198 LEU A N 1
ATOM 1630 C CA . LEU A 1 198 ? -19.425 6.171 20.540 1.00 95.56 198 LEU A CA 1
ATOM 1631 C C . LEU A 1 198 ? -20.177 7.307 21.251 1.00 95.56 198 LEU A C 1
ATOM 1633 O O . LEU A 1 198 ? -21.405 7.277 21.305 1.00 95.56 198 LEU A O 1
ATOM 1637 N N . ALA A 1 199 ? -19.465 8.304 21.783 1.00 96.44 199 ALA A N 1
ATOM 1638 C CA . ALA A 1 199 ? -20.082 9.487 22.379 1.00 96.44 199 ALA A CA 1
ATOM 1639 C C . ALA A 1 199 ? -20.611 10.472 21.322 1.00 96.44 199 ALA A C 1
ATOM 1641 O O . ALA A 1 199 ? -21.635 11.114 21.543 1.00 96.44 199 ALA A O 1
ATOM 1642 N N . TRP A 1 200 ? -19.923 10.594 20.180 1.00 96.19 200 TRP A N 1
ATOM 1643 C CA . TRP A 1 200 ? -20.239 11.581 19.136 1.00 96.19 200 TRP A CA 1
ATOM 1644 C C . TRP A 1 200 ? -20.926 10.995 17.901 1.00 96.19 200 TRP A C 1
ATOM 1646 O O . TRP A 1 200 ? -21.531 11.737 17.127 1.00 96.19 200 TRP A O 1
ATOM 1656 N N . ALA A 1 201 ? -20.841 9.683 17.697 1.00 94.31 201 ALA A N 1
ATOM 1657 C CA . ALA A 1 201 ? -21.401 9.000 16.546 1.00 94.31 201 ALA A CA 1
ATOM 1658 C C . ALA A 1 201 ? -22.198 7.753 16.961 1.00 94.31 201 ALA A C 1
ATOM 1660 O O . ALA A 1 201 ? -21.913 7.118 17.978 1.00 94.31 201 ALA A O 1
ATOM 1661 N N . PRO A 1 202 ? -23.197 7.343 16.164 1.00 93.50 202 PRO A N 1
ATOM 1662 C CA . PRO A 1 202 ? -23.917 6.109 16.438 1.00 93.50 202 PRO A CA 1
ATOM 1663 C C . PRO A 1 202 ? -23.001 4.880 16.315 1.00 93.50 202 PRO A C 1
ATOM 1665 O O . PRO A 1 202 ? -22.131 4.839 15.447 1.00 93.50 202 PRO A O 1
ATOM 1668 N N . LYS A 1 203 ? -23.278 3.814 17.083 1.00 91.75 203 LYS A N 1
ATOM 1669 C CA . LYS A 1 203 ? -22.506 2.548 17.078 1.00 91.75 203 LYS A CA 1
ATOM 1670 C C . LYS A 1 203 ? -22.198 1.988 15.681 1.00 91.75 203 LYS A C 1
ATOM 1672 O O . LYS A 1 203 ? -21.127 1.427 15.473 1.00 91.75 203 LYS A O 1
ATOM 1677 N N . TRP A 1 204 ? -23.108 2.152 14.716 1.00 93.25 204 TRP A N 1
ATOM 1678 C CA . TRP A 1 204 ? -22.892 1.642 13.358 1.00 93.25 204 TRP A CA 1
ATOM 1679 C C . TRP A 1 204 ? -21.638 2.237 12.698 1.00 93.25 204 TRP A C 1
ATOM 1681 O O . TRP A 1 204 ? -21.049 1.577 11.852 1.00 93.25 204 TRP A O 1
ATOM 1691 N N . VAL A 1 205 ? -21.193 3.435 13.100 1.00 94.44 205 VAL A N 1
ATOM 1692 C CA . VAL A 1 205 ? -19.948 4.045 12.610 1.00 94.44 205 VAL A CA 1
ATOM 1693 C C . VAL A 1 205 ? -18.731 3.237 13.054 1.00 94.44 205 VAL A C 1
ATOM 1695 O O . VAL A 1 205 ? -17.864 2.966 12.229 1.00 94.44 205 VAL A O 1
ATOM 1698 N N . ALA A 1 206 ? -18.687 2.791 14.312 1.00 94.75 206 ALA A N 1
ATOM 1699 C CA . ALA A 1 206 ? -17.627 1.910 14.803 1.00 94.75 206 ALA A CA 1
ATOM 1700 C C . ALA A 1 206 ? -17.678 0.534 14.112 1.00 94.75 206 ALA A C 1
ATOM 1702 O O . ALA A 1 206 ? -16.647 0.019 13.689 1.00 94.75 206 ALA A O 1
ATOM 1703 N N . ASP A 1 207 ? -18.876 -0.026 13.901 1.00 95.25 207 ASP A N 1
ATOM 1704 C CA . ASP A 1 207 ? -19.044 -1.303 13.188 1.00 95.25 207 ASP A CA 1
ATOM 1705 C C . ASP A 1 207 ? -18.569 -1.211 11.721 1.00 95.25 207 ASP A C 1
ATOM 1707 O O . ASP A 1 207 ? -17.895 -2.110 11.202 1.00 95.25 207 ASP A O 1
ATOM 1711 N N . VAL A 1 208 ? -18.883 -0.098 11.048 1.00 96.12 208 VAL A N 1
ATOM 1712 C CA . VAL A 1 208 ? -18.413 0.209 9.692 1.00 96.12 208 VAL A CA 1
ATOM 1713 C C . VAL A 1 208 ? -16.903 0.424 9.674 1.00 96.12 208 VAL A C 1
ATOM 1715 O O . VAL A 1 208 ? -16.236 -0.160 8.823 1.00 96.12 208 VAL A O 1
ATOM 1718 N N . ALA A 1 209 ? -16.352 1.197 10.614 1.00 97.50 209 ALA A N 1
ATOM 1719 C CA . ALA A 1 209 ? -14.915 1.429 10.717 1.00 97.50 209 ALA A CA 1
ATOM 1720 C C . ALA A 1 209 ? -14.155 0.113 10.908 1.00 97.50 209 ALA A C 1
ATOM 1722 O O . ALA A 1 209 ? -13.221 -0.139 10.157 1.00 97.50 209 ALA A O 1
ATOM 1723 N N . THR A 1 210 ? -14.604 -0.763 11.812 1.00 96.81 210 THR A N 1
ATOM 1724 C CA . THR A 1 210 ? -14.034 -2.107 12.010 1.00 96.81 210 THR A CA 1
ATOM 1725 C C . THR A 1 210 ? -14.062 -2.923 10.722 1.00 96.81 210 THR A C 1
ATOM 1727 O O . THR A 1 210 ? -13.064 -3.537 10.348 1.00 96.81 210 THR A O 1
ATOM 1730 N N . THR A 1 211 ? -15.191 -2.904 10.008 1.00 97.25 211 THR A N 1
ATOM 1731 C CA . THR A 1 211 ? -15.353 -3.656 8.757 1.00 97.25 211 THR A CA 1
ATOM 1732 C C . THR A 1 211 ? -14.404 -3.147 7.673 1.00 97.25 211 THR A C 1
ATOM 1734 O O . THR A 1 211 ? -13.682 -3.940 7.072 1.00 97.25 211 THR A O 1
ATOM 1737 N N . ILE A 1 212 ? -14.383 -1.833 7.433 1.00 98.44 212 ILE A N 1
ATOM 1738 C CA . ILE A 1 212 ? -13.506 -1.202 6.440 1.00 98.44 212 ILE A CA 1
ATOM 1739 C C . ILE A 1 212 ? -12.041 -1.439 6.809 1.00 98.44 212 ILE A C 1
ATOM 1741 O O . ILE A 1 212 ? -11.286 -1.908 5.967 1.00 98.44 212 ILE A O 1
ATOM 1745 N N . HIS A 1 213 ? -11.649 -1.186 8.062 1.00 98.50 213 HIS A N 1
ATOM 1746 C CA . HIS A 1 213 ? -10.271 -1.349 8.529 1.00 98.50 213 HIS A CA 1
ATOM 1747 C C . HIS A 1 213 ? -9.764 -2.773 8.294 1.00 98.50 213 HIS A C 1
ATOM 1749 O O . HIS A 1 213 ? -8.672 -2.977 7.770 1.00 98.50 213 HIS A O 1
ATOM 1755 N N . PHE A 1 214 ? -10.584 -3.771 8.630 1.00 98.19 214 PHE A N 1
ATOM 1756 C CA . PHE A 1 214 ? -10.229 -5.171 8.442 1.00 98.19 214 PHE A CA 1
ATOM 1757 C C . PHE A 1 214 ? -10.089 -5.549 6.960 1.00 98.19 214 PHE A C 1
ATOM 1759 O O . PHE A 1 214 ? -9.078 -6.132 6.567 1.00 98.19 214 PHE A O 1
ATOM 1766 N N . TYR A 1 215 ? -11.077 -5.229 6.117 1.00 98.38 215 TYR A N 1
ATOM 1767 C CA . TYR A 1 215 ? -11.011 -5.611 4.704 1.00 98.38 215 TYR A CA 1
ATOM 1768 C C . TYR A 1 215 ? -9.966 -4.812 3.917 1.00 98.38 215 TYR A C 1
ATOM 1770 O O . TYR A 1 215 ? -9.338 -5.374 3.019 1.00 98.38 215 TYR A O 1
ATOM 1778 N N . GLU A 1 216 ? -9.731 -3.548 4.267 1.00 98.50 216 GLU A N 1
ATOM 1779 C CA . GLU A 1 216 ? -8.632 -2.758 3.710 1.00 98.50 216 GLU A CA 1
ATOM 1780 C C . GLU A 1 216 ? -7.276 -3.345 4.128 1.00 98.50 216 GLU A C 1
ATOM 1782 O O . GLU A 1 216 ? -6.397 -3.481 3.283 1.00 98.50 216 GLU A O 1
ATOM 1787 N N . ALA A 1 217 ? -7.113 -3.802 5.378 1.00 98.25 217 ALA A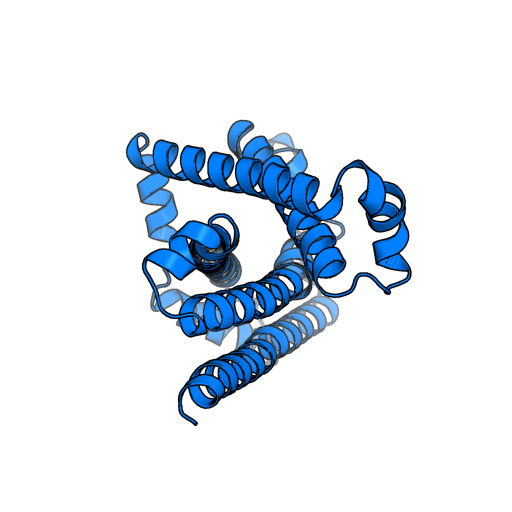 N 1
ATOM 1788 C CA . ALA A 1 217 ? -5.895 -4.493 5.814 1.00 98.25 217 ALA A CA 1
ATOM 1789 C C . ALA A 1 217 ? -5.629 -5.779 5.014 1.00 98.25 217 ALA A C 1
ATOM 1791 O O . ALA A 1 217 ? -4.482 -6.048 4.644 1.00 98.25 217 ALA A O 1
ATOM 1792 N N . VAL A 1 218 ? -6.673 -6.559 4.705 1.00 98.44 218 VAL A N 1
ATOM 1793 C CA . VAL A 1 218 ? -6.572 -7.731 3.817 1.00 98.44 218 VAL A CA 1
ATOM 1794 C C . VAL A 1 218 ? -6.167 -7.309 2.404 1.00 98.44 218 VAL A C 1
ATOM 1796 O O . VAL A 1 218 ? -5.204 -7.854 1.862 1.00 98.44 218 VAL A O 1
ATOM 1799 N N . LEU A 1 219 ? -6.866 -6.333 1.816 1.00 98.38 219 LEU A N 1
ATOM 1800 C CA . LEU A 1 219 ? -6.588 -5.842 0.465 1.00 98.38 219 LEU A CA 1
ATOM 1801 C C . LEU A 1 219 ? -5.153 -5.310 0.346 1.00 98.38 219 LEU A C 1
ATOM 1803 O O . LEU A 1 219 ? -4.435 -5.704 -0.570 1.00 98.38 219 LEU A O 1
ATOM 1807 N N . ALA A 1 220 ? -4.716 -4.476 1.289 1.00 98.06 220 ALA A N 1
ATOM 1808 C CA . ALA A 1 220 ? -3.379 -3.895 1.313 1.00 98.06 220 ALA A CA 1
ATOM 1809 C C . ALA A 1 220 ? -2.297 -4.967 1.501 1.00 98.06 220 ALA A C 1
ATOM 1811 O O . ALA A 1 220 ? -1.299 -4.963 0.783 1.00 98.06 220 ALA A O 1
ATOM 1812 N N . SER A 1 221 ? -2.501 -5.927 2.412 1.00 98.38 221 SER A N 1
ATOM 1813 C CA . SER A 1 221 ? -1.545 -7.023 2.631 1.00 98.38 221 SER A CA 1
ATOM 1814 C C . SER A 1 221 ? -1.381 -7.889 1.382 1.00 98.38 221 SER A C 1
ATOM 1816 O O . SER A 1 221 ? -0.258 -8.208 0.989 1.00 98.38 221 SER A O 1
ATOM 1818 N N . LEU A 1 222 ? -2.489 -8.228 0.717 1.00 98.31 222 LEU A N 1
ATOM 1819 C CA . LEU A 1 222 ? -2.462 -8.983 -0.534 1.00 98.31 222 LEU A CA 1
ATOM 1820 C C . LEU A 1 222 ? -1.862 -8.171 -1.684 1.00 98.31 222 LEU A C 1
ATOM 1822 O O . LEU A 1 222 ? -1.110 -8.732 -2.473 1.00 98.31 222 LEU A O 1
ATOM 1826 N N . ALA A 1 223 ? -2.136 -6.869 -1.777 1.00 97.94 223 ALA A N 1
ATOM 1827 C CA . ALA A 1 223 ? -1.536 -6.010 -2.793 1.00 97.94 223 ALA A CA 1
ATOM 1828 C C . ALA A 1 223 ? -0.010 -5.932 -2.625 1.00 97.94 223 ALA A C 1
ATOM 1830 O O . ALA A 1 223 ? 0.717 -6.070 -3.605 1.00 97.94 223 ALA A O 1
ATOM 1831 N N . ILE A 1 224 ? 0.501 -5.807 -1.396 1.00 97.69 224 ILE A N 1
ATOM 1832 C CA . ILE A 1 224 ? 1.949 -5.851 -1.153 1.00 97.69 224 ILE A CA 1
ATOM 1833 C C . ILE A 1 224 ? 2.532 -7.220 -1.537 1.00 97.69 224 ILE A C 1
ATOM 1835 O O . ILE A 1 224 ? 3.541 -7.294 -2.239 1.00 97.69 224 ILE A O 1
ATOM 1839 N N . LEU A 1 225 ? 1.879 -8.311 -1.137 1.00 97.62 225 LEU A N 1
ATOM 1840 C CA . LEU A 1 225 ? 2.359 -9.664 -1.419 1.00 97.62 225 LEU A CA 1
ATOM 1841 C C . LEU A 1 225 ? 2.337 -10.017 -2.915 1.00 97.62 225 LEU A C 1
ATOM 1843 O O . LEU A 1 225 ? 3.264 -10.644 -3.418 1.00 97.62 225 LEU A O 1
ATOM 1847 N N . VAL A 1 226 ? 1.264 -9.663 -3.621 1.00 98.12 226 VAL A N 1
ATOM 1848 C CA . VAL A 1 226 ? 1.037 -10.070 -5.013 1.00 98.12 226 VAL A CA 1
ATOM 1849 C C . VAL A 1 226 ? 1.644 -9.074 -5.988 1.00 98.12 226 VAL A C 1
ATOM 1851 O O . VAL A 1 226 ? 2.258 -9.497 -6.961 1.00 98.12 226 VAL A O 1
ATOM 1854 N N . TRP A 1 227 ? 1.471 -7.772 -5.758 1.00 97.94 227 TRP A N 1
ATOM 1855 C CA . TRP A 1 227 ? 1.902 -6.722 -6.682 1.00 97.94 227 TRP A CA 1
ATOM 1856 C C . TRP A 1 227 ? 3.306 -6.228 -6.361 1.00 97.94 227 TRP A C 1
ATOM 1858 O O . TRP A 1 227 ? 4.211 -6.412 -7.172 1.00 97.94 227 TRP A O 1
ATOM 1868 N N . HIS A 1 228 ? 3.506 -5.659 -5.169 1.00 97.25 228 HIS A N 1
ATOM 1869 C CA . HIS A 1 228 ? 4.783 -5.041 -4.808 1.00 97.25 228 HIS A CA 1
ATOM 1870 C C . HIS A 1 228 ? 5.926 -6.065 -4.844 1.00 97.25 228 HIS A C 1
ATOM 1872 O O . HIS A 1 228 ? 6.897 -5.889 -5.581 1.00 97.25 228 HIS A O 1
ATOM 1878 N N . PHE A 1 229 ? 5.788 -7.190 -4.130 1.00 97.31 229 PHE A N 1
ATOM 1879 C CA . PHE A 1 229 ? 6.826 -8.227 -4.112 1.00 97.31 229 PHE A CA 1
ATOM 1880 C C . PHE A 1 229 ? 7.088 -8.821 -5.492 1.00 97.31 229 PHE A C 1
ATOM 1882 O O . PHE A 1 229 ? 8.230 -9.163 -5.789 1.00 97.31 229 PHE A O 1
ATOM 1889 N N . TYR A 1 230 ? 6.082 -8.906 -6.364 1.00 97.38 230 TYR A N 1
ATOM 1890 C CA . TYR A 1 230 ? 6.328 -9.346 -7.731 1.00 97.38 230 TYR A CA 1
ATOM 1891 C C . TYR A 1 230 ? 7.327 -8.429 -8.440 1.00 97.38 230 TYR A C 1
ATOM 1893 O O . TYR A 1 230 ? 8.372 -8.905 -8.877 1.00 97.38 230 TYR A O 1
ATOM 1901 N N . PHE A 1 231 ? 7.069 -7.121 -8.493 1.00 95.06 231 PHE A N 1
ATOM 1902 C CA . PHE A 1 231 ? 7.940 -6.194 -9.219 1.00 95.06 231 PHE A CA 1
ATOM 1903 C C . PHE A 1 231 ? 9.309 -5.997 -8.571 1.00 95.06 231 PHE A C 1
ATOM 1905 O O . PHE A 1 231 ? 10.279 -5.754 -9.286 1.00 95.06 231 PHE A O 1
ATOM 1912 N N . VAL A 1 232 ? 9.415 -6.119 -7.244 1.00 94.62 232 VAL A N 1
ATOM 1913 C CA . VAL A 1 232 ? 10.688 -5.881 -6.546 1.00 94.62 232 VAL A CA 1
ATOM 1914 C C . VAL A 1 232 ? 11.521 -7.139 -6.298 1.00 94.62 232 VAL A C 1
ATOM 1916 O O . VAL A 1 232 ? 12.719 -7.005 -6.065 1.00 94.62 232 VAL A O 1
ATOM 1919 N N . ILE A 1 233 ? 10.938 -8.343 -6.343 1.00 95.75 233 ILE A N 1
ATOM 1920 C CA . ILE A 1 233 ? 11.630 -9.621 -6.072 1.00 95.75 233 ILE A CA 1
ATOM 1921 C C . ILE A 1 233 ? 11.545 -10.548 -7.282 1.00 95.75 233 ILE A C 1
ATOM 1923 O O . IL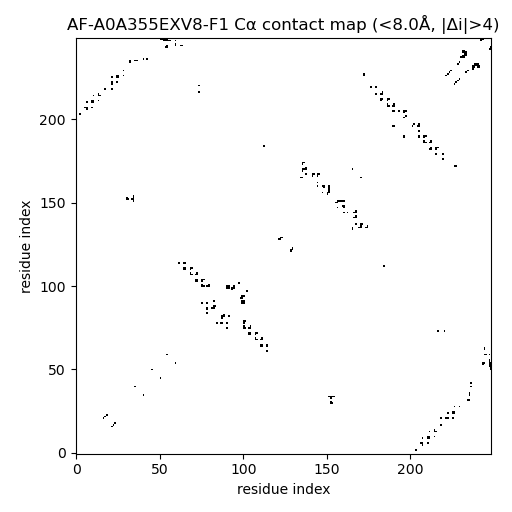E A 1 233 ? 12.571 -11.033 -7.752 1.00 95.75 233 ILE A O 1
ATOM 1927 N N . PHE A 1 234 ? 10.335 -10.809 -7.782 1.00 95.69 234 PHE A N 1
ATOM 1928 C CA . PHE A 1 234 ? 10.080 -11.908 -8.719 1.00 95.69 234 PHE A CA 1
ATOM 1929 C C . PHE A 1 234 ? 10.155 -11.535 -10.201 1.00 95.69 234 PHE A C 1
ATOM 1931 O O . PHE A 1 234 ? 10.254 -12.438 -11.033 1.00 95.69 234 PHE A O 1
ATOM 1938 N N . ASP A 1 235 ? 10.157 -10.248 -10.550 1.00 92.81 235 ASP A N 1
ATOM 1939 C CA . ASP A 1 235 ? 10.318 -9.810 -11.933 1.00 92.81 235 ASP A CA 1
ATOM 1940 C C . ASP A 1 235 ? 11.680 -10.299 -12.475 1.00 92.81 235 ASP A C 1
ATOM 1942 O O . ASP A 1 235 ? 12.735 -9.943 -11.928 1.00 92.81 235 ASP A O 1
ATOM 1946 N N . PRO A 1 236 ? 11.701 -11.085 -13.573 1.00 91.62 236 PRO A N 1
ATOM 1947 C CA . PRO A 1 236 ? 12.930 -11.595 -14.176 1.00 91.62 236 PRO A CA 1
ATOM 1948 C C . PRO A 1 236 ? 13.980 -10.534 -14.527 1.00 91.62 236 PRO A C 1
ATOM 1950 O O . PRO A 1 236 ? 15.145 -10.889 -14.721 1.00 91.62 236 PRO A O 1
ATOM 1953 N N . LEU A 1 237 ? 13.613 -9.253 -14.617 1.00 88.75 237 LEU A N 1
ATOM 1954 C CA . LEU A 1 237 ? 14.547 -8.151 -14.858 1.00 88.75 237 LEU A CA 1
ATOM 1955 C C . LEU A 1 237 ? 15.355 -7.746 -13.616 1.00 88.75 237 LEU A C 1
ATOM 1957 O O . LEU A 1 237 ? 16.484 -7.279 -13.772 1.00 88.75 237 LEU A O 1
ATOM 1961 N N . VAL A 1 238 ? 14.823 -7.955 -12.407 1.00 88.94 238 VAL A N 1
ATOM 1962 C CA . VAL A 1 238 ? 15.472 -7.561 -11.138 1.00 88.94 238 VAL A CA 1
ATOM 1963 C C . VAL A 1 238 ? 15.739 -8.732 -10.192 1.00 88.94 238 VAL A C 1
ATOM 1965 O O . VAL A 1 238 ? 16.456 -8.561 -9.209 1.00 88.94 238 VAL A O 1
ATOM 1968 N N . TYR A 1 239 ? 15.238 -9.932 -10.503 1.00 91.38 239 TYR A N 1
ATOM 1969 C CA . TYR A 1 239 ? 15.442 -11.129 -9.685 1.00 91.38 239 TYR A CA 1
ATOM 1970 C C . TYR A 1 239 ? 16.935 -11.363 -9.358 1.00 91.38 239 TYR A C 1
ATOM 1972 O O . TY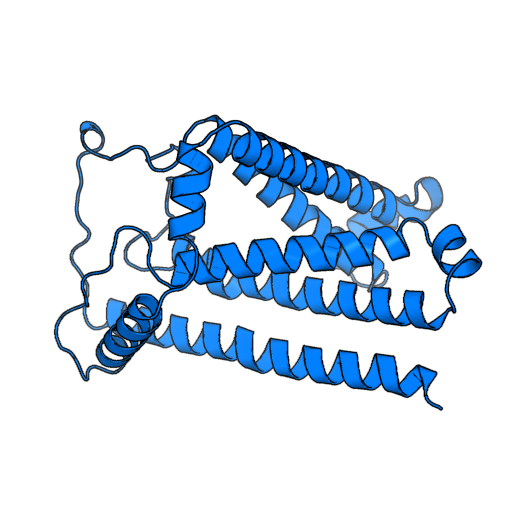R A 1 239 ? 17.765 -11.362 -10.284 1.00 91.38 239 TYR A O 1
ATOM 1980 N N . PRO A 1 240 ? 17.300 -11.613 -8.084 1.00 93.31 240 PRO A N 1
ATOM 1981 C CA . PRO A 1 240 ? 16.409 -11.985 -6.976 1.00 93.31 240 PRO A CA 1
ATOM 1982 C C . PRO A 1 240 ? 15.753 -10.823 -6.222 1.00 93.31 240 PRO A C 1
ATOM 1984 O O . PRO A 1 240 ? 14.855 -11.080 -5.430 1.00 93.31 240 PRO A O 1
ATOM 1987 N N . MET A 1 241 ? 16.208 -9.579 -6.405 1.00 93.69 241 MET A N 1
ATOM 1988 C CA . MET A 1 241 ? 15.629 -8.404 -5.748 1.00 93.69 241 MET A CA 1
ATOM 1989 C C . MET A 1 241 ? 16.196 -7.099 -6.325 1.00 93.69 241 MET A C 1
ATOM 1991 O O . MET A 1 241 ? 17.404 -6.988 -6.548 1.00 93.69 241 MET A O 1
ATOM 1995 N N . ASP A 1 242 ? 15.360 -6.069 -6.455 1.00 91.62 242 ASP A N 1
ATOM 1996 C CA . ASP A 1 242 ? 15.813 -4.696 -6.679 1.00 91.62 242 ASP A CA 1
ATOM 1997 C C . ASP A 1 242 ? 16.526 -4.153 -5.426 1.00 91.62 242 ASP A C 1
ATOM 1999 O O . ASP A 1 242 ? 15.938 -4.000 -4.355 1.00 91.62 242 ASP A O 1
ATOM 2003 N N . THR A 1 243 ? 17.815 -3.831 -5.546 1.00 92.19 243 THR A N 1
ATOM 2004 C CA . THR A 1 243 ? 18.640 -3.368 -4.422 1.00 92.19 243 THR A CA 1
ATOM 2005 C C . THR A 1 243 ? 18.538 -1.870 -4.141 1.00 92.19 243 THR A C 1
ATOM 2007 O O . THR A 1 243 ? 19.277 -1.372 -3.283 1.00 92.19 243 THR A O 1
ATOM 2010 N N . ALA A 1 244 ? 17.665 -1.127 -4.827 1.00 91.94 244 ALA A N 1
ATOM 2011 C CA . ALA A 1 244 ? 17.543 0.318 -4.648 1.00 91.94 244 ALA A CA 1
ATOM 2012 C C . ALA A 1 244 ? 17.158 0.702 -3.208 1.00 91.94 244 ALA A C 1
ATOM 2014 O O . ALA A 1 244 ? 17.720 1.650 -2.656 1.00 91.94 244 ALA A O 1
ATOM 2015 N N . TRP A 1 245 ? 16.284 -0.069 -2.556 1.00 93.00 245 TRP A N 1
ATOM 2016 C CA . TRP A 1 245 ? 15.870 0.190 -1.171 1.00 93.00 245 TRP A CA 1
ATOM 2017 C C . TRP A 1 245 ? 16.997 -0.059 -0.151 1.00 93.00 245 TRP A C 1
ATOM 2019 O O . TRP A 1 245 ? 17.053 0.608 0.881 1.00 93.00 245 TRP A O 1
ATOM 2029 N N . LEU A 1 246 ? 17.955 -0.942 -0.468 1.00 93.00 246 LEU A N 1
ATOM 2030 C CA . LEU A 1 246 ? 19.123 -1.236 0.372 1.00 93.00 246 LEU A CA 1
ATOM 2031 C C . LEU A 1 246 ? 20.311 -0.328 0.075 1.00 93.00 246 LEU A C 1
ATOM 2033 O O . LEU A 1 246 ? 20.936 0.191 0.993 1.00 93.00 246 LEU A O 1
ATOM 2037 N N . THR A 1 247 ? 20.653 -0.120 -1.195 1.00 92.38 247 THR A N 1
ATOM 2038 C CA . THR A 1 247 ? 21.912 0.521 -1.620 1.00 92.38 247 THR A CA 1
ATOM 2039 C C . THR A 1 247 ? 21.720 1.917 -2.210 1.00 92.38 247 THR A C 1
ATOM 2041 O O . THR A 1 247 ? 22.678 2.687 -2.292 1.00 92.38 247 THR A O 1
ATOM 2044 N N . GLY A 1 248 ? 20.487 2.262 -2.585 1.00 89.94 248 GLY A N 1
ATOM 2045 C CA . GLY A 1 248 ? 20.134 3.502 -3.275 1.00 89.94 248 GLY A CA 1
ATOM 2046 C C . GLY A 1 248 ? 20.343 3.456 -4.790 1.00 89.94 248 GLY A C 1
ATOM 2047 O O . GLY A 1 248 ? 20.107 4.473 -5.443 1.00 89.94 248 GLY A O 1
ATOM 2048 N N . LYS A 1 249 ? 20.797 2.322 -5.342 1.00 86.81 249 LYS A N 1
ATOM 2049 C CA . LYS A 1 249 ? 21.183 2.123 -6.746 1.00 86.81 249 LYS A CA 1
ATOM 2050 C C . LYS A 1 249 ? 20.669 0.804 -7.315 1.00 86.81 249 LYS A C 1
ATOM 2052 O O . LYS A 1 249 ? 20.471 -0.148 -6.526 1.00 86.81 249 LYS A O 1
#

Sequence (249 aa):
EEKHAAVFWIRRLYLWLIWGVIGGMVVHNLLDLRRKVLSPLQRPMIPRAKRPMRMSRGFRLAHGLMMVSFIVLAYSGFALAWPEAWWAAPLVQWEDQTALRGLIHRIAAVVMLVSLGVHVLHLIIDRRARACIRKMLPTFEDWHEFRERMRWYLGLRKDMPLSGPLGYPEKAEYLALIWGLVVMAVTGFLLWFENVTLAWAPKWVADVATTIHFYEAVLASLAILVWHFYFVIFDPLVYPMDTAWLTGK

Nearest PDB structures (foldseek):
  8ucd-assembly1_B  TM=4.277E-01  e=1.673E-01  Homo sapiens
  8ucd-assembly1_A  TM=4.404E-01  e=2.006E-01  Homo sapiens
  8ucd-assembly1_C  TM=4.037E-01  e=1.333E-01  Homo sapiens
  2wcd-assembly1_A  TM=1.693E-01  e=9.951E+00  Escherichia coli K-12